Protein AF-A0A9E3E143-F1 (afdb_monomer)

Radius of gyration: 23.88 Å; Cα contacts (8 Å, |Δi|>4): 118; chains: 1; bounding box: 44×54×65 Å

Secondary structure (DSSP, 8-state):
--HHHHHHHHHHHHHHHHHHHHHHHHTSPPTT----HHHHHHHHHHHHHH--S-HHHHIIIIISHHHHHHHHHHHHHHHHHHHHHHHHHHHHHHHHHTT-------PPPPHHHHHHHHHHHHHHHHHHHHHHHTTTTSS--HHHHHHHHHHHHHHHHHTT-HHHHHHHS-HHHHHHHTT-

Structure (mmCIF, N/CA/C/O backbone):
data_AF-A0A9E3E143-F1
#
_entry.id   AF-A0A9E3E143-F1
#
loop_
_atom_site.group_PDB
_atom_site.id
_atom_site.type_symbol
_atom_site.label_atom_id
_atom_site.label_alt_id
_atom_site.label_comp_id
_atom_site.label_asym_id
_atom_site.label_entity_id
_atom_site.label_seq_id
_atom_site.pdbx_PDB_ins_code
_atom_site.Cartn_x
_atom_site.Cartn_y
_atom_site.Cartn_z
_atom_site.occupancy
_atom_site.B_iso_or_equiv
_atom_site.auth_seq_id
_atom_site.auth_comp_id
_atom_site.auth_asym_id
_atom_site.auth_atom_id
_atom_site.pdbx_PDB_model_num
ATOM 1 N N . MET A 1 1 ? -7.962 32.927 9.669 1.00 77.94 1 MET A N 1
ATOM 2 C CA . MET A 1 1 ? -8.231 33.316 8.260 1.00 77.94 1 MET A CA 1
ATOM 3 C C . MET A 1 1 ? -9.710 33.616 8.058 1.00 77.94 1 MET A C 1
ATOM 5 O O . MET A 1 1 ? -10.537 32.824 8.495 1.00 77.94 1 MET A O 1
ATOM 9 N N . SER A 1 2 ? -10.061 34.719 7.386 1.00 95.12 2 SER A N 1
ATOM 10 C CA . SER A 1 2 ? -11.464 35.036 7.075 1.00 95.12 2 SER A CA 1
ATOM 11 C C . SER A 1 2 ? -12.005 34.150 5.943 1.00 95.12 2 SER A C 1
ATOM 13 O O . SER A 1 2 ? -11.250 33.688 5.083 1.00 95.12 2 SER A O 1
ATOM 15 N N . ARG A 1 3 ? -13.327 33.924 5.907 1.00 93.06 3 ARG A N 1
ATOM 16 C CA . ARG A 1 3 ? -13.999 33.152 4.839 1.00 93.06 3 ARG A CA 1
ATOM 17 C C . ARG A 1 3 ? -13.641 33.675 3.444 1.00 93.06 3 ARG A C 1
ATOM 19 O O . ARG A 1 3 ? -13.430 32.879 2.538 1.00 93.06 3 ARG A O 1
ATOM 26 N N . ARG A 1 4 ? -13.529 34.999 3.297 1.00 92.38 4 ARG A N 1
ATOM 27 C CA . ARG A 1 4 ? -13.152 35.658 2.041 1.00 92.38 4 ARG A CA 1
ATOM 28 C C . ARG A 1 4 ? -11.739 35.274 1.612 1.00 92.38 4 ARG A C 1
ATOM 30 O O . ARG A 1 4 ? -11.566 34.868 0.473 1.00 92.38 4 ARG A O 1
ATOM 37 N N . VAL A 1 5 ? -10.764 35.299 2.524 1.00 94.50 5 VAL A N 1
ATOM 38 C CA . VAL A 1 5 ? -9.374 34.902 2.224 1.00 94.50 5 VAL A CA 1
ATOM 39 C C . VAL A 1 5 ? -9.294 33.436 1.795 1.00 94.50 5 VAL A C 1
ATOM 41 O O . VAL A 1 5 ? -8.675 33.142 0.780 1.00 94.50 5 VAL A O 1
ATOM 44 N N . ARG A 1 6 ? -9.983 32.520 2.491 1.00 92.25 6 ARG A N 1
ATOM 45 C CA . ARG A 1 6 ? -10.004 31.097 2.097 1.00 92.25 6 ARG A CA 1
ATOM 46 C C . ARG A 1 6 ? -10.617 30.879 0.714 1.00 92.25 6 ARG A C 1
ATOM 48 O O . ARG A 1 6 ? -10.070 30.127 -0.081 1.00 92.25 6 ARG A O 1
ATOM 55 N N . LEU A 1 7 ? -11.742 31.539 0.432 1.00 93.31 7 LEU A N 1
ATOM 56 C CA . LEU A 1 7 ? -12.403 31.448 -0.873 1.00 93.31 7 LEU A CA 1
ATOM 57 C C . LEU A 1 7 ? -11.542 32.050 -1.986 1.00 93.31 7 LEU A C 1
ATOM 59 O O . LEU A 1 7 ? -11.491 31.487 -3.069 1.00 93.31 7 LEU A O 1
ATOM 63 N N . SER A 1 8 ? -10.831 33.142 -1.703 1.00 92.12 8 SER A N 1
ATOM 64 C CA . SER A 1 8 ? -9.911 33.780 -2.654 1.00 92.12 8 SER A CA 1
ATOM 65 C C . SER A 1 8 ? -8.732 32.863 -2.980 1.00 92.12 8 SER A C 1
ATOM 67 O O . SER A 1 8 ? -8.398 32.676 -4.144 1.00 92.12 8 SER A O 1
ATOM 69 N N . LEU A 1 9 ? -8.138 32.245 -1.952 1.00 93.19 9 LEU A N 1
ATOM 70 C CA . LEU A 1 9 ? -7.056 31.275 -2.120 1.00 93.19 9 LEU A CA 1
ATOM 71 C C . LEU A 1 9 ? -7.513 30.066 -2.932 1.00 93.19 9 LEU A C 1
ATOM 73 O O . LEU A 1 9 ? -6.821 29.674 -3.861 1.00 93.19 9 LEU A O 1
ATOM 77 N N . PHE A 1 10 ? -8.688 29.509 -2.636 1.00 94.25 10 PHE A N 1
ATOM 78 C CA . PHE A 1 10 ? -9.236 28.391 -3.402 1.00 94.25 10 PHE A CA 1
ATOM 79 C C . PHE A 1 10 ? -9.542 28.776 -4.856 1.00 94.25 10 PHE A C 1
ATOM 81 O O . PHE A 1 10 ? -9.188 28.043 -5.775 1.00 94.25 10 PHE A O 1
ATOM 88 N N . ALA A 1 11 ? -10.148 29.946 -5.072 1.00 93.38 11 ALA A N 1
ATOM 89 C CA . ALA A 1 11 ? -10.483 30.450 -6.401 1.00 93.38 11 ALA A CA 1
ATOM 90 C C . ALA A 1 11 ? -9.248 30.743 -7.265 1.00 93.38 11 ALA A C 1
ATOM 92 O O . ALA A 1 11 ? -9.373 30.789 -8.482 1.00 93.38 11 ALA A O 1
ATOM 93 N N . LEU A 1 12 ? -8.072 30.924 -6.659 1.00 94.50 12 LEU A N 1
ATOM 94 C CA . LEU A 1 12 ? -6.814 31.133 -7.372 1.00 94.50 12 LEU A CA 1
ATOM 95 C C . LEU A 1 12 ? -6.020 29.825 -7.525 1.00 94.50 12 LEU A C 1
ATOM 97 O O . LEU A 1 12 ? -5.555 29.504 -8.617 1.00 94.50 12 LEU A O 1
ATOM 101 N N . ALA A 1 13 ? -5.924 29.029 -6.458 1.00 95.56 13 ALA A N 1
ATOM 102 C CA . ALA A 1 13 ? -5.207 27.757 -6.455 1.00 95.56 13 ALA A CA 1
ATOM 103 C C . ALA A 1 13 ? -5.891 26.689 -7.319 1.00 95.56 13 ALA A C 1
ATOM 105 O O . ALA A 1 13 ? -5.206 25.943 -8.010 1.00 95.56 13 ALA A O 1
ATOM 106 N N . GLY A 1 14 ? -7.227 26.626 -7.318 1.00 95.62 14 GLY A N 1
ATOM 107 C CA . GLY A 1 14 ? -7.993 25.649 -8.095 1.00 95.62 14 GLY A CA 1
ATOM 108 C C . GLY A 1 14 ? -7.751 25.770 -9.605 1.00 95.62 14 GLY A C 1
ATOM 109 O O . GLY A 1 14 ? -7.307 24.799 -10.217 1.00 95.62 14 GLY A O 1
ATOM 110 N N . PRO A 1 15 ? -7.970 26.950 -10.219 1.00 96.25 15 PRO A N 1
ATOM 111 C CA . PRO A 1 15 ? -7.660 27.172 -11.630 1.00 96.25 15 PRO A CA 1
ATOM 112 C C . PRO A 1 15 ? -6.170 27.050 -11.946 1.00 96.25 15 PRO A C 1
ATOM 114 O O . PRO A 1 15 ? -5.829 26.537 -13.006 1.00 96.25 15 PRO A O 1
ATOM 117 N N . GLY A 1 16 ? -5.286 27.473 -11.034 1.00 95.94 16 GLY A N 1
ATOM 118 C CA . GLY A 1 16 ? -3.841 27.299 -11.194 1.00 95.94 16 GLY A CA 1
ATOM 119 C C . GLY A 1 16 ? -3.446 25.824 -11.292 1.00 95.94 16 GLY A C 1
ATOM 120 O O . GLY A 1 16 ? -2.773 25.426 -12.240 1.00 95.94 16 GLY A O 1
ATOM 121 N N . LEU A 1 17 ? -3.932 24.993 -10.366 1.00 96.19 17 LEU A N 1
ATOM 122 C CA . LEU A 1 17 ? -3.726 23.546 -10.393 1.00 96.19 17 LEU A CA 1
ATOM 123 C C . LEU A 1 17 ? -4.332 22.922 -11.653 1.00 96.19 17 LEU A C 1
ATOM 125 O O . LEU A 1 17 ? -3.674 22.129 -12.319 1.00 96.19 17 LEU A O 1
ATOM 129 N N . LEU A 1 18 ? -5.558 23.309 -12.016 1.00 96.19 18 LEU A N 1
ATOM 130 C CA . LEU A 1 18 ? -6.212 22.825 -13.231 1.00 96.19 18 LEU A CA 1
ATOM 131 C C . LEU A 1 18 ? -5.400 23.171 -14.485 1.00 96.19 18 LEU A C 1
ATOM 133 O O . LEU A 1 18 ? -5.231 22.317 -15.348 1.00 96.19 18 LEU A O 1
ATOM 137 N N . ALA A 1 19 ? -4.875 24.393 -14.583 1.00 95.81 19 ALA A N 1
ATOM 138 C CA . ALA A 1 19 ? -4.051 24.817 -15.708 1.00 95.81 19 ALA A CA 1
ATOM 139 C C . ALA A 1 19 ? -2.766 23.985 -15.805 1.00 95.81 19 ALA A C 1
ATOM 141 O O . ALA A 1 19 ? -2.445 23.498 -16.888 1.00 95.81 19 ALA A O 1
ATOM 142 N N . VAL A 1 20 ? -2.074 23.762 -14.682 1.00 95.44 20 VAL A N 1
ATOM 143 C CA . VAL A 1 20 ? -0.880 22.901 -14.628 1.00 95.44 20 VAL A CA 1
ATOM 144 C C . VAL A 1 20 ? -1.214 21.477 -15.069 1.00 95.44 20 VAL A C 1
ATOM 146 O O . VAL A 1 20 ? -0.509 20.921 -15.908 1.00 95.44 20 VAL A O 1
ATOM 149 N N . LEU A 1 21 ? -2.313 20.907 -14.568 1.00 95.25 21 LEU A N 1
ATOM 150 C CA . LEU A 1 21 ? -2.751 19.565 -14.948 1.00 95.25 21 LEU A CA 1
ATOM 151 C C . LEU A 1 21 ? -3.077 19.488 -16.442 1.00 95.25 21 LEU A C 1
ATOM 153 O O . LEU A 1 21 ? -2.565 18.610 -17.125 1.00 95.25 21 LEU A O 1
ATOM 157 N N . VAL A 1 22 ? -3.869 20.421 -16.979 1.00 95.69 22 VAL A N 1
ATOM 158 C CA . VAL A 1 22 ? -4.240 20.443 -18.406 1.00 95.69 22 VAL A CA 1
ATOM 159 C C . VAL A 1 22 ? -3.011 20.585 -19.302 1.00 95.69 22 VAL A C 1
ATOM 161 O O . VAL A 1 22 ? -2.912 19.887 -20.310 1.00 95.69 22 VAL A O 1
ATOM 164 N N . LEU A 1 23 ? -2.069 21.463 -18.949 1.00 95.25 23 LEU A N 1
ATOM 165 C CA . LEU A 1 23 ? -0.814 21.609 -19.688 1.00 95.25 23 LEU A CA 1
ATOM 166 C C . LEU A 1 23 ? 0.020 20.324 -19.634 1.00 95.25 23 LEU A C 1
ATOM 168 O O . LEU A 1 23 ? 0.520 19.893 -20.670 1.00 95.25 23 LEU A O 1
ATOM 172 N N . GLY A 1 24 ? 0.108 19.682 -18.465 1.00 91.94 24 GLY A N 1
ATOM 173 C CA . GLY A 1 24 ? 0.788 18.397 -18.302 1.00 91.94 24 GLY A CA 1
ATOM 174 C C . GLY A 1 24 ? 0.157 17.286 -19.145 1.00 91.94 24 GLY A C 1
ATOM 175 O O . GLY A 1 24 ? 0.859 16.600 -19.881 1.00 91.94 24 GLY A O 1
ATOM 176 N N . PHE A 1 25 ? -1.174 17.159 -19.119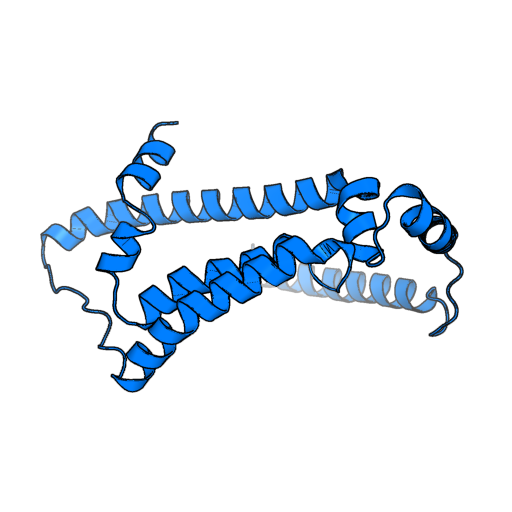 1.00 92.69 25 PHE A N 1
ATOM 177 C CA . PHE A 1 25 ? -1.903 16.150 -19.895 1.00 92.69 25 PHE A CA 1
ATOM 178 C C . PHE A 1 25 ? -1.759 16.340 -21.408 1.00 92.69 25 PHE A C 1
ATOM 180 O O . PHE A 1 25 ? -1.737 15.355 -22.140 1.00 92.69 25 PHE A O 1
ATOM 187 N N . ARG A 1 26 ? -1.618 17.580 -21.894 1.00 92.56 26 ARG A N 1
ATOM 188 C CA . ARG A 1 26 ? -1.372 17.849 -23.323 1.00 92.56 26 ARG A CA 1
ATOM 189 C C . ARG A 1 26 ? -0.005 17.372 -23.815 1.00 92.56 26 ARG A C 1
ATOM 191 O O . ARG A 1 26 ? 0.155 17.210 -25.018 1.00 92.56 26 ARG A O 1
ATOM 198 N N . GLY A 1 27 ? 0.962 17.182 -22.918 1.00 86.44 27 GLY A N 1
ATOM 199 C CA . GLY A 1 27 ? 2.298 16.684 -23.250 1.00 86.44 27 GLY A CA 1
ATOM 200 C C . GLY A 1 27 ? 2.441 15.163 -23.172 1.00 86.44 27 GLY A C 1
ATOM 201 O O . GLY A 1 27 ? 3.535 14.657 -23.415 1.00 86.44 27 GLY A O 1
ATOM 202 N N . LEU A 1 28 ? 1.385 14.431 -22.803 1.00 88.81 28 LEU A N 1
ATOM 203 C CA . LEU A 1 28 ? 1.461 12.979 -22.677 1.00 88.81 28 LEU A CA 1
ATOM 204 C C . LEU A 1 28 ? 1.442 12.295 -24.050 1.00 88.81 28 LEU A C 1
ATOM 206 O O . LEU A 1 28 ? 0.720 12.739 -24.947 1.00 88.81 28 LEU A O 1
ATOM 210 N N . PRO A 1 29 ? 2.193 11.192 -24.209 1.00 89.38 29 PRO A N 1
ATOM 211 C CA . PRO A 1 29 ? 2.101 10.374 -25.406 1.00 89.38 29 PRO A CA 1
ATOM 212 C C . PRO A 1 29 ? 0.707 9.753 -25.549 1.00 89.38 29 PRO A C 1
ATOM 214 O O . PRO A 1 29 ? -0.045 9.613 -24.578 1.00 89.38 29 PRO A O 1
ATOM 217 N N . ALA A 1 30 ? 0.375 9.347 -26.774 1.00 89.94 30 ALA A N 1
ATOM 218 C CA . ALA A 1 30 ? -0.837 8.585 -27.029 1.00 89.94 30 ALA A CA 1
ATOM 219 C C . ALA A 1 30 ? -0.817 7.253 -26.260 1.00 89.94 30 ALA A C 1
ATOM 221 O O . ALA A 1 30 ? 0.236 6.711 -25.912 1.00 89.94 30 ALA A O 1
ATOM 222 N N . PHE A 1 31 ? -2.000 6.704 -25.991 1.00 90.62 31 PHE A N 1
ATOM 223 C CA . PHE A 1 31 ? -2.105 5.413 -25.321 1.00 90.62 31 PHE A CA 1
ATOM 224 C C . PHE A 1 31 ? -1.368 4.325 -26.121 1.00 90.62 31 PHE A C 1
ATOM 226 O O . PHE A 1 31 ? -1.611 4.158 -27.313 1.00 90.62 31 PHE A O 1
ATOM 233 N N . GLY A 1 32 ? -0.480 3.587 -25.451 1.00 88.81 32 GLY A N 1
ATOM 234 C CA . GLY A 1 32 ? 0.360 2.551 -26.062 1.00 88.81 32 GLY A CA 1
ATOM 235 C C . GLY A 1 32 ? 1.690 3.049 -26.640 1.00 88.81 32 GLY A C 1
ATOM 236 O O . GLY A 1 32 ? 2.524 2.224 -26.998 1.00 88.81 32 GLY A O 1
ATOM 237 N N . ASP A 1 33 ? 1.925 4.362 -26.679 1.00 89.94 33 ASP A N 1
ATOM 238 C CA . ASP A 1 33 ? 3.092 4.967 -27.327 1.00 89.94 33 ASP A CA 1
ATOM 239 C C . ASP A 1 33 ? 4.189 5.369 -26.319 1.00 89.94 33 ASP A C 1
ATOM 241 O O . ASP A 1 33 ? 4.459 6.544 -26.051 1.00 89.94 33 ASP A O 1
ATOM 245 N N . TYR A 1 34 ? 4.790 4.371 -25.664 1.00 86.81 34 TYR A N 1
ATOM 246 C CA . TYR A 1 34 ? 5.771 4.602 -24.601 1.00 86.81 34 TYR A CA 1
ATOM 247 C C . TYR A 1 34 ? 7.189 4.850 -25.142 1.00 86.81 34 TYR A C 1
ATOM 249 O O . TYR A 1 34 ? 7.832 3.952 -25.679 1.00 86.81 34 TYR A O 1
ATOM 257 N N . HIS A 1 35 ? 7.716 6.051 -24.891 1.00 87.56 35 HIS A N 1
ATOM 258 C CA . HIS A 1 35 ? 9.052 6.485 -25.329 1.00 87.56 35 HIS A CA 1
ATOM 259 C C . HIS A 1 35 ? 10.057 6.707 -24.182 1.00 87.56 35 HIS A C 1
ATOM 261 O O . HIS A 1 35 ? 11.128 7.280 -24.380 1.00 87.56 35 HIS A O 1
ATOM 267 N N . GLY A 1 36 ? 9.727 6.290 -22.957 1.00 89.31 36 GLY A N 1
ATOM 268 C CA . GLY A 1 36 ? 10.592 6.507 -21.798 1.00 89.31 36 GLY A CA 1
ATOM 269 C C . GLY A 1 36 ? 11.817 5.589 -21.812 1.00 89.31 36 GLY A C 1
ATOM 270 O O . GLY A 1 36 ? 11.693 4.375 -21.676 1.00 89.31 36 GLY A O 1
ATOM 271 N N . ILE A 1 37 ? 13.018 6.165 -21.911 1.00 90.94 37 ILE A N 1
ATOM 272 C CA . ILE A 1 37 ? 14.275 5.392 -21.936 1.00 90.94 37 ILE A CA 1
ATOM 273 C C . ILE A 1 37 ? 14.427 4.540 -20.665 1.00 90.94 37 ILE A C 1
ATOM 275 O O . ILE A 1 37 ? 14.820 3.380 -20.753 1.00 90.94 37 ILE A O 1
ATOM 279 N N . TYR A 1 38 ? 14.055 5.080 -19.499 1.00 89.25 38 TYR A N 1
ATOM 280 C CA . TYR A 1 38 ? 14.153 4.370 -18.221 1.00 89.25 38 TYR A CA 1
ATOM 281 C C . TYR A 1 38 ? 13.309 3.091 -18.185 1.00 89.25 38 TYR A C 1
ATOM 283 O O . TYR A 1 38 ? 13.848 2.037 -17.873 1.00 89.25 38 TYR A O 1
ATOM 291 N N . GLY A 1 39 ? 12.026 3.135 -18.561 1.00 89.69 39 GLY A N 1
ATOM 292 C CA . GLY A 1 39 ? 11.188 1.929 -18.556 1.00 89.69 39 GLY A CA 1
ATOM 293 C C . GLY A 1 39 ? 11.648 0.887 -19.574 1.00 89.69 39 GLY A C 1
ATOM 294 O O . GLY A 1 39 ? 11.623 -0.305 -19.289 1.00 89.69 39 GLY A O 1
ATOM 295 N N . LEU A 1 40 ? 12.150 1.324 -20.735 1.00 91.44 40 LEU A N 1
ATOM 296 C CA . LEU A 1 40 ? 12.721 0.414 -21.732 1.00 91.44 40 LEU A CA 1
ATOM 297 C C . LEU A 1 40 ? 14.008 -0.262 -21.244 1.00 91.44 40 LEU A C 1
ATOM 299 O O . LEU A 1 40 ? 14.259 -1.410 -21.607 1.00 91.44 40 LEU A O 1
ATOM 303 N N . LEU A 1 41 ? 14.829 0.441 -20.459 1.00 91.62 41 LEU A N 1
ATOM 304 C CA . LEU A 1 41 ? 16.047 -0.112 -19.872 1.00 91.62 41 LEU A CA 1
ATOM 305 C C . LEU A 1 41 ? 15.714 -1.098 -18.749 1.00 91.62 41 LEU A C 1
ATOM 307 O O . LEU A 1 41 ? 16.209 -2.220 -18.779 1.00 91.62 41 LEU A O 1
ATOM 311 N N . LEU A 1 42 ? 14.829 -0.709 -17.825 1.00 91.38 42 LEU A N 1
ATOM 312 C CA . LEU A 1 42 ? 14.375 -1.550 -16.713 1.00 91.38 42 LEU A CA 1
ATOM 313 C C . LEU A 1 42 ? 13.815 -2.882 -17.221 1.00 91.38 42 LEU A C 1
ATOM 315 O O . LEU A 1 42 ? 14.259 -3.942 -16.796 1.00 91.38 42 LEU A O 1
ATOM 319 N N . ASN A 1 43 ? 12.960 -2.845 -18.247 1.00 89.94 43 ASN A N 1
ATOM 320 C CA . ASN A 1 43 ? 12.407 -4.060 -18.853 1.00 89.94 43 ASN A CA 1
ATOM 321 C C . ASN A 1 43 ? 13.467 -5.020 -19.424 1.00 89.94 43 ASN A C 1
ATOM 323 O O . ASN A 1 43 ? 13.178 -6.200 -19.613 1.00 89.94 43 ASN A O 1
ATOM 327 N N . LYS A 1 44 ? 14.675 -4.534 -19.733 1.00 90.19 44 LYS A N 1
ATOM 328 C CA . LYS A 1 44 ? 15.772 -5.352 -20.266 1.00 90.19 44 LYS A CA 1
ATOM 329 C C . LYS A 1 44 ? 16.700 -5.893 -19.184 1.00 90.19 44 LYS A C 1
ATOM 331 O O . LYS A 1 44 ? 17.254 -6.966 -19.395 1.00 90.19 44 LYS A O 1
ATOM 336 N N . ILE A 1 45 ? 16.898 -5.161 -18.087 1.00 89.94 45 ILE A N 1
ATOM 337 C CA . ILE A 1 45 ? 17.889 -5.503 -17.050 1.00 89.94 45 ILE A CA 1
ATOM 338 C C . ILE A 1 45 ? 17.276 -6.256 -15.865 1.00 89.94 45 ILE A C 1
ATOM 340 O O . ILE A 1 45 ? 17.911 -7.156 -15.328 1.00 89.94 45 ILE A O 1
ATOM 344 N N . GLU A 1 46 ? 16.027 -5.961 -15.496 1.00 89.12 46 GLU A N 1
ATOM 345 C CA . GLU A 1 46 ? 15.426 -6.470 -14.254 1.00 89.12 46 GLU A CA 1
ATOM 346 C C . GLU A 1 46 ? 15.269 -7.998 -14.268 1.00 89.12 46 GLU A C 1
ATOM 348 O O . GLU A 1 46 ? 15.691 -8.689 -13.343 1.00 89.12 46 GLU A O 1
ATOM 353 N N . LEU A 1 47 ? 14.740 -8.566 -15.357 1.00 90.00 47 LEU A N 1
ATOM 354 C CA . LEU A 1 47 ? 14.561 -10.016 -15.457 1.00 90.00 47 LEU A CA 1
ATOM 355 C C . LEU A 1 47 ? 15.890 -10.806 -15.423 1.00 90.00 47 LEU A C 1
ATOM 357 O O . LEU A 1 47 ? 15.974 -11.766 -14.652 1.00 90.00 47 LEU A O 1
ATOM 361 N N . PRO A 1 48 ? 16.924 -10.471 -16.225 1.00 92.50 48 PRO A N 1
ATOM 362 C CA . PRO A 1 48 ? 18.184 -11.213 -16.192 1.00 92.50 48 PRO A CA 1
ATOM 363 C C . PRO A 1 48 ? 19.020 -10.973 -14.928 1.00 92.50 48 PRO A C 1
ATOM 365 O O . PRO A 1 48 ? 19.710 -11.899 -14.512 1.00 92.50 48 PRO A O 1
ATOM 368 N N . GLU A 1 49 ? 18.983 -9.780 -14.325 1.00 90.00 49 GLU A N 1
ATOM 369 C CA . GLU A 1 49 ? 19.833 -9.451 -13.168 1.00 90.00 49 GLU A CA 1
ATOM 370 C C . GLU A 1 49 ? 19.174 -9.766 -11.820 1.00 90.00 49 GLU A C 1
ATOM 372 O O . GLU A 1 49 ? 19.862 -10.165 -10.879 1.00 90.00 49 GLU A O 1
ATOM 377 N N . ARG A 1 50 ? 17.853 -9.587 -11.706 1.00 88.00 50 ARG A N 1
ATOM 378 C CA . ARG A 1 50 ? 17.106 -9.732 -10.443 1.00 88.00 50 ARG A CA 1
ATOM 379 C C . ARG A 1 50 ? 16.217 -10.961 -10.392 1.00 88.00 50 ARG A C 1
ATOM 381 O O . ARG A 1 50 ? 15.714 -11.299 -9.325 1.00 88.00 50 ARG A O 1
ATOM 388 N N . HIS A 1 51 ? 16.023 -11.639 -11.525 1.00 91.44 51 HIS A N 1
ATOM 389 C CA . HIS A 1 51 ? 15.130 -12.795 -11.642 1.00 91.44 51 HIS A CA 1
ATOM 390 C C . HIS A 1 51 ? 13.692 -12.505 -11.170 1.00 91.44 51 HIS A C 1
ATOM 392 O O . HIS A 1 51 ? 12.970 -13.415 -10.763 1.00 91.44 51 HIS A O 1
ATOM 398 N N . ALA A 1 52 ? 13.272 -11.241 -11.253 1.00 91.44 52 ALA A N 1
ATOM 399 C CA . ALA A 1 52 ? 11.926 -10.788 -10.940 1.00 91.44 52 ALA A CA 1
ATOM 400 C C . ALA A 1 52 ? 11.150 -10.547 -12.241 1.00 91.44 52 ALA A C 1
ATOM 402 O O . ALA A 1 52 ? 11.623 -9.856 -13.144 1.00 91.44 52 ALA A O 1
ATOM 403 N N . THR A 1 53 ? 9.955 -11.128 -12.349 1.00 93.69 53 THR A N 1
ATOM 404 C CA . THR A 1 53 ? 9.049 -10.889 -13.484 1.00 93.69 53 THR A CA 1
ATOM 405 C C . THR A 1 53 ? 8.092 -9.732 -13.219 1.00 93.69 53 THR A C 1
ATOM 407 O O . THR A 1 53 ? 7.572 -9.154 -14.172 1.00 93.69 53 THR A O 1
ATOM 410 N N . ASP A 1 54 ? 7.876 -9.366 -11.952 1.00 93.50 54 ASP A N 1
ATOM 411 C CA . ASP A 1 54 ? 7.161 -8.143 -11.595 1.00 93.50 54 ASP A CA 1
ATOM 412 C C . ASP A 1 54 ? 8.114 -6.943 -11.519 1.00 93.50 54 ASP A C 1
ATOM 414 O O . ASP A 1 54 ? 8.753 -6.663 -10.502 1.00 93.50 54 ASP A O 1
ATOM 418 N N . ILE A 1 55 ? 8.177 -6.212 -12.629 1.00 92.50 55 ILE A N 1
ATOM 419 C CA . ILE A 1 55 ? 9.053 -5.050 -12.806 1.00 92.50 55 ILE A CA 1
ATOM 420 C C . ILE A 1 55 ? 8.656 -3.907 -11.866 1.00 92.50 55 ILE A C 1
ATOM 422 O O . ILE A 1 55 ? 9.510 -3.117 -11.483 1.00 92.50 55 ILE A O 1
ATOM 426 N N . VAL A 1 56 ? 7.383 -3.810 -11.460 1.00 92.44 56 VAL A N 1
ATOM 427 C CA . VAL A 1 56 ? 6.936 -2.752 -10.541 1.00 92.44 56 VAL A CA 1
ATOM 428 C C . VAL A 1 56 ? 7.510 -2.984 -9.148 1.00 92.44 56 VAL A C 1
ATOM 430 O O . VAL A 1 56 ? 8.066 -2.062 -8.552 1.00 92.44 56 VAL A O 1
ATOM 433 N N . THR A 1 57 ? 7.424 -4.218 -8.647 1.00 92.06 57 THR A N 1
ATOM 434 C CA . THR A 1 57 ? 8.018 -4.576 -7.356 1.00 92.06 57 THR A CA 1
ATOM 435 C C . THR A 1 57 ? 9.540 -4.445 -7.397 1.00 92.06 57 THR A C 1
ATOM 437 O O . THR A 1 57 ? 10.108 -3.844 -6.486 1.00 92.06 57 THR A O 1
ATOM 440 N N . ALA A 1 58 ? 10.200 -4.917 -8.460 1.00 91.50 58 ALA A N 1
ATOM 441 C CA . ALA A 1 58 ? 11.651 -4.783 -8.610 1.00 91.50 58 ALA A CA 1
ATOM 442 C C . ALA A 1 58 ? 12.097 -3.309 -8.647 1.00 91.50 58 ALA A C 1
ATOM 444 O O . ALA A 1 58 ? 12.970 -2.900 -7.885 1.00 91.50 58 ALA A O 1
ATOM 445 N N . LEU A 1 59 ? 11.411 -2.471 -9.432 1.00 92.31 59 LEU A N 1
ATOM 446 C CA . LEU A 1 59 ? 11.667 -1.031 -9.503 1.00 92.31 59 LEU A CA 1
ATOM 447 C C . LEU A 1 59 ? 11.570 -0.368 -8.127 1.00 92.31 59 LEU A C 1
ATOM 449 O O . LEU A 1 59 ? 12.440 0.429 -7.780 1.00 92.31 59 LEU A O 1
ATOM 453 N N . ASN A 1 60 ? 10.525 -0.680 -7.360 1.00 92.44 60 ASN A N 1
ATOM 454 C CA . ASN A 1 60 ? 10.300 -0.083 -6.046 1.00 92.44 60 ASN A CA 1
ATOM 455 C C . ASN A 1 60 ? 11.368 -0.500 -5.028 1.00 92.44 60 ASN A C 1
ATOM 457 O O . ASN A 1 60 ? 11.818 0.345 -4.262 1.00 92.44 60 ASN A O 1
ATOM 461 N N . PHE A 1 61 ? 11.803 -1.763 -5.030 1.00 89.88 61 PHE A N 1
ATOM 462 C CA . PHE A 1 61 ? 12.758 -2.271 -4.039 1.00 89.88 61 PHE A CA 1
ATOM 463 C C . PHE A 1 61 ? 14.232 -2.072 -4.410 1.00 89.88 61 PHE A C 1
ATOM 465 O O . PHE A 1 61 ? 15.043 -1.897 -3.503 1.00 89.88 61 PHE A O 1
ATOM 472 N N . ASP A 1 62 ? 14.587 -2.053 -5.698 1.00 89.44 62 ASP A N 1
ATOM 473 C CA . ASP A 1 62 ? 15.991 -1.995 -6.125 1.00 89.44 62 ASP A CA 1
ATOM 474 C C . ASP A 1 62 ? 16.406 -0.604 -6.607 1.00 89.44 62 ASP A C 1
ATOM 476 O O . ASP A 1 62 ? 17.419 -0.059 -6.168 1.00 89.44 62 ASP A O 1
ATOM 480 N N . ILE A 1 63 ? 15.633 -0.005 -7.515 1.00 90.12 63 ILE A N 1
ATOM 481 C CA . ILE A 1 63 ? 16.033 1.231 -8.205 1.00 90.12 63 ILE A CA 1
ATOM 482 C C . ILE A 1 63 ? 15.479 2.473 -7.502 1.00 90.12 63 ILE A C 1
ATOM 484 O O . ILE A 1 63 ? 16.160 3.494 -7.400 1.00 90.12 63 ILE A O 1
ATOM 488 N N . ARG A 1 64 ? 14.246 2.390 -6.996 1.00 93.31 64 ARG A N 1
ATOM 489 C CA . ARG A 1 64 ? 13.533 3.459 -6.280 1.00 93.31 64 ARG A CA 1
ATOM 490 C C . ARG A 1 64 ? 13.324 3.128 -4.802 1.00 93.31 64 ARG A C 1
ATOM 492 O O . ARG A 1 64 ? 12.414 3.661 -4.175 1.00 93.31 64 ARG A O 1
ATOM 499 N N . ALA A 1 65 ? 14.231 2.334 -4.232 1.00 93.62 65 ALA A N 1
ATOM 500 C CA . ALA A 1 65 ? 14.195 1.892 -2.838 1.00 93.62 65 ALA A CA 1
ATOM 501 C C . ALA A 1 65 ? 14.002 3.043 -1.839 1.00 93.62 65 ALA A C 1
ATOM 503 O O . ALA A 1 65 ? 13.265 2.913 -0.867 1.00 93.62 65 ALA A O 1
ATOM 504 N N . PHE A 1 66 ? 14.639 4.193 -2.087 1.00 96.31 66 PHE A N 1
ATOM 505 C CA . PHE A 1 66 ? 14.516 5.368 -1.222 1.00 96.31 66 PHE A CA 1
ATOM 506 C C . PHE A 1 66 ? 13.126 6.008 -1.253 1.00 96.31 66 PHE A C 1
ATOM 508 O O . PHE A 1 66 ? 12.694 6.540 -0.232 1.00 96.31 66 PHE A O 1
ATOM 515 N N . ASP A 1 67 ? 12.420 5.939 -2.383 1.00 96.19 67 ASP A N 1
ATOM 516 C CA . ASP A 1 67 ? 11.051 6.443 -2.471 1.00 96.19 67 ASP A CA 1
ATOM 517 C C . ASP A 1 67 ? 10.124 5.551 -1.633 1.00 96.19 67 ASP A C 1
ATOM 519 O O . ASP A 1 67 ? 9.367 6.062 -0.810 1.00 96.19 67 ASP A O 1
ATOM 523 N N . THR A 1 68 ? 10.263 4.224 -1.742 1.00 94.69 68 THR A N 1
ATOM 524 C CA . THR A 1 68 ? 9.516 3.261 -0.914 1.00 94.69 68 THR A CA 1
ATOM 525 C C . THR A 1 68 ? 9.878 3.362 0.571 1.00 94.69 68 THR A C 1
ATOM 527 O O . THR A 1 68 ? 8.987 3.359 1.416 1.00 94.69 68 THR A O 1
ATOM 530 N N . LEU A 1 69 ? 11.155 3.553 0.916 1.00 95.44 69 LEU A N 1
ATOM 531 C CA . LEU A 1 69 ? 11.577 3.817 2.297 1.00 95.44 69 LEU A CA 1
ATOM 532 C C . LEU A 1 69 ? 10.920 5.094 2.847 1.00 95.44 69 LEU A C 1
ATOM 534 O O . LEU A 1 69 ? 10.496 5.137 4.002 1.00 95.44 69 LEU A O 1
ATOM 538 N N . GLY A 1 70 ? 10.822 6.138 2.020 1.00 96.31 70 GLY A N 1
ATOM 539 C CA . GLY A 1 70 ? 10.123 7.374 2.362 1.00 96.31 70 GLY A CA 1
ATOM 540 C C . GLY A 1 70 ? 8.627 7.156 2.597 1.00 96.31 70 GLY A C 1
ATOM 541 O O . GLY A 1 70 ? 8.080 7.664 3.576 1.00 96.31 70 GLY A O 1
ATOM 542 N N . GLU A 1 71 ? 7.966 6.371 1.745 1.00 95.06 71 GLU A N 1
ATOM 543 C CA . GLU A 1 71 ? 6.559 5.984 1.909 1.00 95.06 71 GLU A CA 1
ATOM 544 C C . GLU A 1 71 ? 6.329 5.208 3.216 1.00 95.06 71 GLU A C 1
ATOM 546 O O . GLU A 1 71 ? 5.419 5.539 3.982 1.00 95.06 71 GLU A O 1
ATOM 551 N N . GLU A 1 72 ? 7.181 4.225 3.519 1.00 93.44 72 GLU A N 1
ATOM 552 C CA . GLU A 1 72 ? 7.131 3.461 4.771 1.00 93.44 72 GLU A CA 1
ATOM 553 C C . GLU A 1 72 ? 7.378 4.350 5.992 1.00 93.44 72 GLU A C 1
ATOM 555 O O . GLU A 1 72 ? 6.671 4.234 6.995 1.00 93.44 72 GLU A O 1
ATOM 560 N N . PHE A 1 73 ? 8.319 5.293 5.900 1.00 96.06 73 PHE A N 1
ATOM 561 C CA . PHE A 1 73 ? 8.565 6.272 6.954 1.00 96.06 73 PHE A CA 1
ATOM 562 C C . PHE A 1 73 ? 7.341 7.160 7.205 1.00 96.06 73 PHE A C 1
ATOM 564 O O . PHE A 1 73 ? 6.971 7.375 8.359 1.00 96.06 73 PHE A O 1
ATOM 571 N N . ILE A 1 74 ? 6.671 7.644 6.151 1.00 97.06 74 ILE A N 1
ATOM 572 C CA . ILE A 1 74 ? 5.438 8.437 6.279 1.00 97.06 74 ILE A CA 1
ATOM 573 C C . ILE A 1 74 ? 4.335 7.609 6.943 1.00 97.06 74 ILE A C 1
ATOM 575 O O . ILE A 1 74 ? 3.654 8.112 7.842 1.00 97.06 74 ILE A O 1
ATOM 579 N N . LEU A 1 75 ? 4.157 6.347 6.539 1.00 94.06 75 LEU A N 1
ATOM 580 C CA . LEU A 1 75 ? 3.175 5.449 7.148 1.00 94.06 75 LEU A CA 1
ATOM 581 C C . LEU A 1 75 ? 3.484 5.217 8.632 1.00 94.06 75 LEU A C 1
ATOM 583 O O . LEU A 1 75 ? 2.601 5.383 9.474 1.00 94.06 75 LEU A O 1
ATOM 587 N N . PHE A 1 76 ? 4.733 4.888 8.961 1.00 93.44 76 PHE A N 1
ATOM 588 C CA . PHE A 1 76 ? 5.184 4.680 10.334 1.00 93.44 76 PHE A CA 1
ATOM 589 C C . PHE A 1 76 ? 4.975 5.933 11.192 1.00 93.44 76 PHE A C 1
ATOM 591 O O . PHE A 1 76 ? 4.335 5.864 12.241 1.00 93.44 76 PHE A O 1
ATOM 598 N N . ALA A 1 77 ? 5.425 7.097 10.716 1.00 96.25 77 ALA A N 1
ATOM 599 C CA . ALA A 1 77 ? 5.240 8.375 11.395 1.00 96.25 77 ALA A CA 1
ATOM 600 C C . ALA A 1 77 ? 3.753 8.710 11.595 1.00 96.25 77 ALA A C 1
ATOM 602 O O . ALA A 1 77 ? 3.374 9.232 12.642 1.00 96.25 77 ALA A O 1
ATOM 603 N N . SER A 1 78 ? 2.897 8.371 10.627 1.00 95.75 78 SER A N 1
ATOM 604 C CA . SER A 1 78 ? 1.446 8.559 10.736 1.00 95.75 78 SER A CA 1
ATOM 605 C C . SER A 1 78 ? 0.839 7.665 11.817 1.00 95.75 78 SER A C 1
ATOM 607 O O . SER A 1 78 ? 0.046 8.141 12.627 1.00 95.75 78 SER A O 1
ATOM 609 N N . VAL A 1 79 ? 1.231 6.388 11.875 1.00 91.69 79 VAL A N 1
ATOM 610 C CA . VAL A 1 79 ? 0.766 5.444 12.905 1.00 91.69 79 VAL A CA 1
ATOM 611 C C . VAL A 1 79 ? 1.216 5.893 14.296 1.00 91.69 79 VAL A C 1
ATOM 613 O O . VAL A 1 79 ? 0.387 5.964 15.204 1.00 91.69 79 VAL A O 1
ATOM 616 N N . VAL A 1 80 ? 2.490 6.261 14.458 1.00 92.19 80 VAL A N 1
ATOM 617 C CA . VAL A 1 80 ? 3.026 6.796 15.721 1.00 92.19 80 VAL A CA 1
ATOM 618 C C . VAL A 1 80 ? 2.311 8.091 16.107 1.00 92.19 80 VAL A C 1
ATOM 620 O O . VAL A 1 80 ? 1.861 8.231 17.241 1.00 92.19 80 VAL A O 1
ATOM 623 N N . GLY A 1 81 ? 2.132 9.021 15.167 1.00 93.06 81 GLY A N 1
ATOM 624 C CA . GLY A 1 81 ? 1.436 10.285 15.406 1.00 93.06 81 GLY A CA 1
ATOM 625 C C . GLY A 1 81 ? -0.011 10.088 15.863 1.00 93.06 81 GLY A C 1
ATOM 626 O O . GLY A 1 81 ? -0.448 10.726 16.822 1.00 93.06 81 GLY A O 1
ATOM 627 N N . VAL A 1 82 ? -0.745 9.163 15.235 1.00 91.88 82 VAL A N 1
ATOM 628 C CA . VAL A 1 82 ? -2.105 8.789 15.658 1.00 91.88 82 VAL A CA 1
ATOM 629 C C . VAL A 1 82 ? -2.091 8.138 17.041 1.00 91.88 82 VAL A C 1
ATOM 631 O O . VAL A 1 82 ? -2.927 8.488 17.874 1.00 91.88 82 VAL A O 1
ATOM 634 N N . ALA A 1 83 ? -1.145 7.240 17.324 1.00 86.94 83 ALA A N 1
ATOM 635 C CA . ALA A 1 83 ? -1.022 6.605 18.635 1.00 86.94 83 ALA A CA 1
ATOM 636 C C . ALA A 1 83 ? -0.765 7.635 19.752 1.00 86.94 83 ALA A C 1
ATOM 638 O O . ALA A 1 83 ? -1.450 7.612 20.775 1.00 86.94 83 ALA A O 1
ATOM 639 N N . VAL A 1 84 ? 0.143 8.592 19.530 1.00 87.25 84 VAL A N 1
ATOM 640 C CA . VAL A 1 84 ? 0.438 9.689 20.470 1.00 87.25 84 VAL A CA 1
ATOM 641 C C . VAL A 1 84 ? -0.774 10.606 20.665 1.00 87.25 84 VAL A C 1
ATOM 643 O O . VAL A 1 84 ? -1.102 10.966 21.797 1.00 87.25 84 VAL A O 1
ATOM 646 N N . LEU A 1 85 ? -1.483 10.959 19.589 1.00 87.50 85 LEU A N 1
ATOM 647 C CA . LEU A 1 85 ? -2.681 11.796 19.679 1.00 87.50 85 LEU A CA 1
ATOM 648 C C . LEU A 1 85 ? -3.799 11.098 20.471 1.00 87.50 85 LEU A C 1
ATOM 650 O O . LEU A 1 85 ? -4.416 11.706 21.346 1.00 87.50 85 LEU A O 1
ATOM 654 N N . LEU A 1 86 ? -4.034 9.810 20.205 1.00 83.81 86 LEU A N 1
ATOM 655 C CA . LEU A 1 86 ? -5.026 9.014 20.931 1.00 83.81 86 LEU A CA 1
ATOM 656 C C . LEU A 1 86 ? -4.619 8.776 22.393 1.00 83.81 86 LEU A C 1
ATOM 658 O O . LEU A 1 86 ? -5.495 8.711 23.254 1.00 83.81 86 LEU A O 1
ATOM 662 N N . ARG A 1 87 ? -3.317 8.707 22.705 1.00 76.75 87 ARG A N 1
ATOM 663 C CA . ARG A 1 87 ? -2.811 8.655 24.089 1.00 76.75 87 ARG A CA 1
ATOM 664 C C . ARG A 1 87 ? -3.196 9.903 24.880 1.00 76.75 87 ARG A C 1
ATOM 666 O O . ARG A 1 87 ? -3.637 9.775 26.020 1.00 76.75 87 ARG A O 1
ATOM 673 N N . HIS A 1 88 ? -3.061 11.091 24.287 1.00 73.69 88 HIS A N 1
ATOM 674 C CA . HIS A 1 88 ? -3.449 12.340 24.950 1.00 73.69 88 HIS A CA 1
ATOM 675 C C . HIS A 1 88 ? -4.944 12.352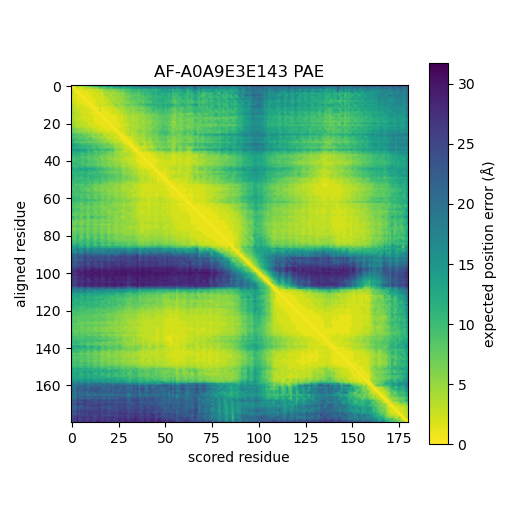 25.297 1.00 73.69 88 HIS A C 1
ATOM 677 O O . HIS A 1 88 ? -5.310 12.660 26.429 1.00 73.69 88 HIS A O 1
ATOM 683 N N . LEU A 1 89 ? -5.787 11.904 24.361 1.00 70.25 89 LEU A N 1
ATOM 684 C CA . LEU A 1 89 ? -7.235 11.803 24.565 1.00 70.25 89 LEU A CA 1
ATOM 685 C C . LEU A 1 89 ? -7.612 10.746 25.618 1.00 70.25 89 LEU A C 1
ATOM 687 O O . LEU A 1 89 ? -8.519 10.969 26.415 1.00 70.25 89 LEU A O 1
ATOM 691 N N . ARG A 1 90 ? -6.899 9.611 25.680 1.00 66.19 90 ARG A N 1
ATOM 692 C CA . ARG A 1 90 ? -7.175 8.548 26.665 1.00 66.19 90 ARG A CA 1
ATOM 693 C C . ARG A 1 90 ? -6.952 9.011 28.108 1.00 66.19 90 ARG A C 1
ATOM 695 O O . ARG A 1 90 ? -7.710 8.612 28.987 1.00 66.19 90 ARG A O 1
ATOM 702 N N . HIS A 1 91 ? -5.962 9.869 28.361 1.00 57.47 91 HIS A N 1
ATOM 703 C CA . HIS A 1 91 ? -5.720 10.409 29.705 1.00 57.47 91 HIS A CA 1
ATOM 704 C C . HIS A 1 91 ? -6.798 11.396 30.181 1.00 57.47 91 HIS A C 1
ATOM 706 O O . HIS A 1 91 ? -7.016 11.512 31.390 1.00 57.47 91 HIS A O 1
ATOM 712 N N . GLU A 1 92 ? -7.482 12.088 29.26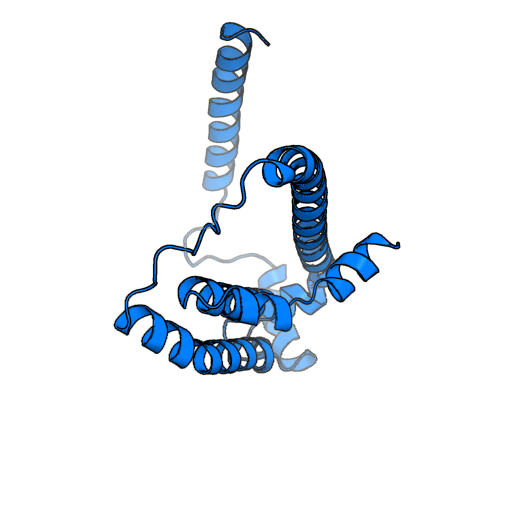8 1.00 55.78 92 GLU A N 1
ATOM 713 C CA . GLU A 1 92 ? -8.657 12.901 29.606 1.00 55.78 92 GLU A CA 1
ATOM 714 C C . GLU A 1 92 ? -9.853 12.000 29.957 1.00 55.78 92 GLU A C 1
ATOM 716 O O . GLU A 1 92 ? -10.500 12.195 30.988 1.00 55.78 92 GLU A O 1
ATOM 721 N N . ASP A 1 93 ? -10.056 10.940 29.171 1.00 54.09 93 ASP A N 1
ATOM 722 C CA . ASP A 1 93 ? -11.163 9.989 29.312 1.00 54.09 93 ASP A CA 1
ATOM 723 C C . ASP A 1 93 ? -11.034 9.081 30.554 1.00 54.09 93 ASP A C 1
ATOM 725 O O . ASP A 1 93 ? -12.031 8.760 31.194 1.00 54.09 93 ASP A O 1
ATOM 729 N N . GLU A 1 94 ? -9.825 8.676 30.962 1.00 53.44 94 GLU A N 1
ATOM 730 C CA . GLU A 1 94 ? -9.599 7.869 32.179 1.00 53.44 94 GLU A CA 1
ATOM 731 C C . GLU A 1 94 ? -9.926 8.639 33.474 1.00 53.44 94 GLU A C 1
ATOM 733 O O . GLU A 1 94 ? -10.435 8.052 34.440 1.00 53.44 94 GLU A O 1
ATOM 738 N N . ARG A 1 95 ? -9.728 9.969 33.482 1.00 51.09 95 ARG A N 1
ATOM 739 C CA . ARG A 1 95 ? -10.168 10.846 34.584 1.00 51.09 95 ARG A CA 1
ATOM 740 C C . ARG A 1 95 ? -11.696 10.936 34.680 1.00 51.09 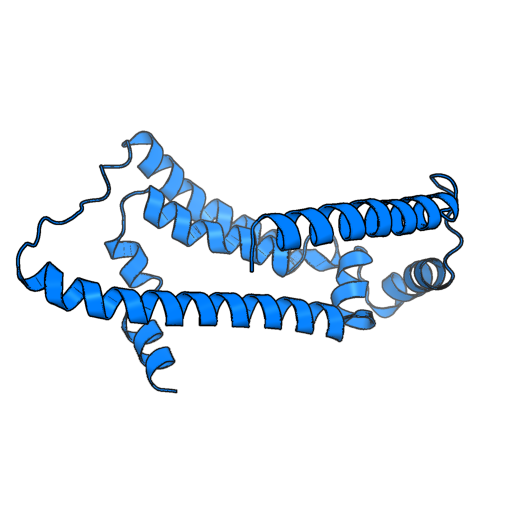95 ARG A C 1
ATOM 742 O O . ARG A 1 95 ? -12.209 11.134 35.778 1.00 51.09 95 ARG A O 1
ATOM 749 N N . GLN A 1 96 ? -12.420 10.752 33.573 1.00 48.69 96 GLN A N 1
ATOM 750 C CA . GLN A 1 96 ? -13.890 10.767 33.519 1.00 48.69 96 GLN A CA 1
ATOM 751 C C . GLN A 1 96 ? -14.532 9.371 33.662 1.00 48.69 96 GLN A C 1
ATOM 753 O O . GLN A 1 96 ? -15.572 9.243 34.307 1.00 48.69 96 GLN A O 1
ATOM 758 N N . ARG A 1 97 ? -13.898 8.299 33.167 1.00 49.56 97 ARG A N 1
ATOM 759 C CA . ARG A 1 97 ? -14.384 6.903 33.250 1.00 49.56 97 ARG A CA 1
ATOM 760 C C . ARG A 1 97 ? -14.345 6.297 34.647 1.00 49.56 97 ARG A C 1
ATOM 762 O O . ARG A 1 97 ? -15.121 5.385 34.925 1.00 49.56 97 ARG A O 1
ATOM 769 N N . SER A 1 98 ? -13.521 6.832 35.548 1.00 48.28 98 SER A N 1
ATOM 770 C CA . SER A 1 98 ? -13.540 6.442 36.967 1.00 48.28 98 SER A CA 1
ATOM 771 C C . SER A 1 98 ? -14.883 6.756 37.662 1.00 48.28 98 SER A C 1
ATOM 773 O O . SER A 1 98 ? -15.119 6.267 38.762 1.00 48.28 98 SER A O 1
ATOM 775 N N . ALA A 1 99 ? -15.783 7.521 37.023 1.00 45.53 99 ALA A N 1
ATOM 776 C CA . ALA A 1 99 ? -17.106 7.873 37.544 1.00 45.53 99 ALA A CA 1
ATOM 777 C C . ALA A 1 99 ? -18.291 7.096 36.922 1.00 45.53 99 ALA A C 1
ATOM 779 O O . ALA A 1 99 ? -19.436 7.369 37.275 1.00 45.53 99 ALA A O 1
ATOM 780 N N . GLY A 1 100 ? -18.071 6.125 36.026 1.00 45.19 100 GLY A N 1
ATOM 781 C CA . GLY A 1 100 ? -19.186 5.389 35.416 1.00 45.19 100 GLY A CA 1
ATOM 782 C C . GLY A 1 100 ? -18.745 4.335 34.411 1.00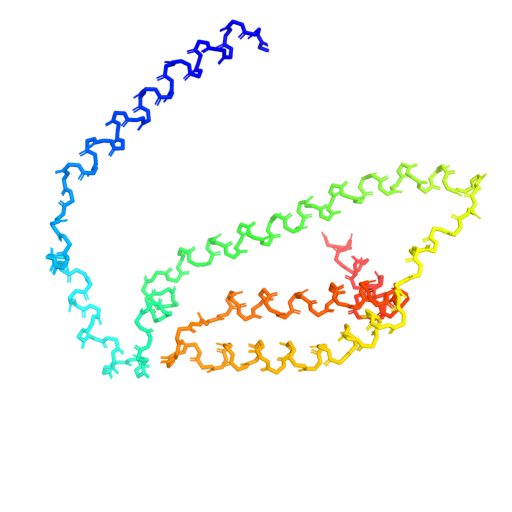 45.19 100 GLY A C 1
ATOM 783 O O . GLY A 1 100 ? -18.674 4.596 33.213 1.00 45.19 100 GLY A O 1
ATOM 784 N N . ILE A 1 101 ? -18.459 3.127 34.897 1.00 44.28 101 ILE A N 1
ATOM 785 C CA . ILE A 1 101 ? -18.158 1.973 34.045 1.00 44.28 101 ILE A CA 1
ATOM 786 C C . ILE A 1 101 ? -19.486 1.364 33.585 1.00 44.28 101 ILE A C 1
ATOM 788 O O . ILE A 1 101 ? -19.988 0.416 34.182 1.00 44.28 101 ILE A O 1
ATOM 792 N N . GLU A 1 102 ? -20.045 1.887 32.497 1.00 42.12 102 GLU A N 1
ATOM 793 C CA . GLU A 1 102 ? -20.838 1.048 31.601 1.00 42.12 102 GLU A CA 1
ATOM 794 C C . GLU A 1 102 ? -19.919 0.548 30.497 1.00 42.12 102 GLU A C 1
ATOM 796 O O . GLU A 1 102 ? -19.630 1.231 29.516 1.00 42.12 102 GLU A O 1
ATOM 801 N N . ASP A 1 103 ? -19.436 -0.668 30.733 1.00 45.34 103 ASP A N 1
ATOM 802 C CA . ASP A 1 103 ? -18.815 -1.584 29.792 1.00 45.34 103 ASP A CA 1
ATOM 803 C C . ASP A 1 103 ? -19.464 -1.415 28.406 1.00 45.34 103 ASP A C 1
ATOM 805 O O . ASP A 1 103 ? -20.547 -1.946 28.137 1.00 45.34 103 ASP A O 1
ATOM 809 N N . HIS A 1 104 ? -18.837 -0.614 27.535 1.00 46.19 104 HIS A N 1
ATOM 810 C CA . HIS A 1 104 ? -19.212 -0.475 26.130 1.00 46.19 104 HIS A CA 1
ATOM 811 C C . HIS A 1 104 ? -18.863 -1.794 25.438 1.00 46.19 104 HIS A C 1
ATOM 813 O O . HIS A 1 104 ? -17.905 -1.909 24.674 1.00 46.19 104 HIS A O 1
ATOM 819 N N . ARG A 1 105 ? -19.645 -2.828 25.757 1.00 50.44 105 ARG A N 1
ATOM 820 C CA . ARG A 1 105 ? -19.704 -4.088 25.041 1.00 50.44 105 ARG A CA 1
ATOM 821 C C . ARG A 1 105 ? -20.068 -3.707 23.620 1.00 50.44 105 ARG A C 1
ATOM 823 O O . ARG A 1 105 ? -21.215 -3.353 23.361 1.00 50.44 105 ARG A O 1
ATOM 830 N N . PHE A 1 106 ? -19.071 -3.711 22.735 1.00 53.66 106 PHE A N 1
ATOM 831 C CA . PHE A 1 106 ? -19.260 -3.578 21.297 1.00 53.66 106 PHE A CA 1
ATOM 832 C C . PHE A 1 106 ? -20.490 -4.411 20.931 1.00 53.66 106 PHE A C 1
ATOM 834 O O . PHE A 1 106 ? -20.494 -5.623 21.176 1.00 53.66 106 PHE A O 1
ATOM 841 N N . ALA A 1 107 ? -21.562 -3.733 20.509 1.00 51.62 107 ALA A N 1
ATOM 842 C CA . ALA A 1 107 ? -22.878 -4.331 20.348 1.00 51.62 107 ALA A CA 1
ATOM 843 C C . ALA A 1 107 ? -22.729 -5.620 19.533 1.00 51.62 107 ALA A C 1
ATOM 845 O O . ALA A 1 107 ? -22.125 -5.609 18.461 1.00 51.62 107 ALA A O 1
ATOM 846 N N . GLY A 1 108 ? -23.163 -6.735 20.126 1.00 58.72 108 GLY A N 1
ATOM 847 C CA . GLY A 1 108 ? -22.740 -8.078 19.743 1.00 58.72 108 GLY A CA 1
ATOM 848 C C . GLY A 1 108 ? -22.806 -8.307 18.238 1.00 58.72 108 GLY A C 1
ATOM 849 O O . GLY A 1 108 ? -23.883 -8.269 17.646 1.00 58.72 108 GLY A O 1
ATOM 850 N N . ALA A 1 109 ? -21.646 -8.568 17.630 1.00 68.19 109 ALA A N 1
ATOM 851 C CA . ALA A 1 109 ? -21.573 -9.054 16.262 1.00 68.19 109 ALA A CA 1
ATOM 852 C C . ALA A 1 109 ? -22.541 -10.234 16.103 1.00 68.19 109 ALA A C 1
ATOM 854 O O . ALA A 1 109 ? -22.559 -11.133 16.952 1.00 68.19 109 ALA A O 1
ATOM 855 N N . SER A 1 110 ? -23.346 -10.232 15.035 1.00 83.19 110 SER A N 1
ATOM 856 C CA . SER A 1 110 ? -24.249 -11.353 14.764 1.00 83.19 110 SER A CA 1
ATOM 857 C C . SER A 1 110 ? -23.452 -12.660 14.746 1.00 83.19 110 SER A C 1
ATOM 859 O O . SER A 1 110 ? -22.283 -12.677 14.348 1.00 83.19 110 SER A O 1
ATOM 861 N N . SER A 1 111 ? -24.059 -13.774 15.164 1.00 83.00 111 SER A N 1
ATOM 862 C CA . SER A 1 111 ? -23.366 -15.071 15.181 1.00 83.00 111 SER A CA 1
ATOM 863 C C . SER A 1 111 ? -22.764 -15.410 13.813 1.00 83.00 111 SER A C 1
ATOM 865 O O . SER A 1 111 ? -21.651 -15.926 13.742 1.00 83.00 111 SER A O 1
ATOM 867 N N . ALA A 1 112 ? -23.455 -15.031 12.733 1.00 88.06 112 ALA A N 1
ATOM 868 C CA . ALA A 1 112 ? -22.965 -15.161 11.366 1.00 88.06 112 ALA A CA 1
ATOM 869 C C . ALA A 1 112 ? -21.705 -14.317 11.108 1.00 88.06 112 ALA A C 1
ATOM 871 O O . ALA A 1 112 ? -20.704 -14.858 10.643 1.00 88.06 112 ALA A O 1
ATOM 872 N N . LEU A 1 113 ? -21.715 -13.025 11.461 1.00 86.12 113 LEU A N 1
ATOM 873 C CA . LEU A 1 113 ? -20.555 -12.143 11.298 1.00 86.12 113 LEU A CA 1
ATOM 874 C C . LEU A 1 113 ? -19.360 -12.637 12.118 1.00 86.12 113 LEU A C 1
ATOM 876 O O . LEU A 1 113 ? -18.234 -12.649 11.634 1.00 86.12 113 LEU A O 1
ATOM 880 N N . ARG A 1 114 ? -19.599 -13.098 13.347 1.00 85.19 114 ARG A N 1
ATOM 881 C CA . ARG A 1 114 ? -18.546 -13.630 14.214 1.00 85.19 114 ARG A CA 1
ATOM 882 C C . ARG A 1 114 ? -17.879 -14.866 13.615 1.00 85.19 114 ARG A C 1
ATOM 884 O O . ARG A 1 114 ? -16.653 -14.949 13.622 1.00 85.19 114 ARG A O 1
ATOM 891 N N . VAL A 1 115 ? -18.671 -15.818 13.124 1.00 88.06 115 VAL A N 1
ATOM 892 C CA . VAL A 1 115 ? -18.144 -17.029 12.480 1.00 88.06 115 VAL A CA 1
ATOM 893 C C . VAL A 1 115 ? -17.394 -16.662 11.204 1.00 88.06 115 VAL A C 1
ATOM 895 O O . VAL A 1 115 ? -16.254 -17.090 11.043 1.00 88.06 115 VAL A O 1
ATOM 898 N N . ALA A 1 116 ? -17.975 -15.813 10.351 1.00 90.12 116 ALA A N 1
ATOM 899 C CA . ALA A 1 116 ? -17.333 -15.355 9.123 1.00 90.12 116 ALA A CA 1
ATOM 900 C C . ALA A 1 116 ? -15.979 -14.688 9.408 1.00 90.12 116 ALA A C 1
ATOM 902 O O . ALA A 1 116 ? -14.963 -15.114 8.867 1.00 90.12 116 ALA A O 1
ATOM 903 N N . SER A 1 117 ? -15.927 -13.716 10.322 1.00 88.56 117 SER A N 1
ATOM 904 C CA . SER A 1 117 ? -14.686 -13.023 10.680 1.00 88.56 117 SER A CA 1
ATOM 905 C C . SER A 1 117 ? -13.616 -13.969 11.228 1.00 88.56 117 SER A C 1
ATOM 907 O O . SER A 1 117 ? -12.452 -13.839 10.865 1.00 88.56 117 SER A O 1
ATOM 909 N N . LEU A 1 118 ? -13.983 -14.948 12.064 1.00 86.81 118 LEU A N 1
ATOM 910 C CA . LEU A 1 118 ? -13.024 -15.918 12.610 1.00 86.81 118 LEU A CA 1
ATOM 911 C C . LEU A 1 118 ? -12.474 -16.872 11.545 1.00 86.81 118 LEU A C 1
ATOM 913 O O . LEU A 1 118 ? -11.284 -17.176 11.567 1.00 86.81 118 LEU A O 1
ATOM 917 N N . VAL A 1 119 ? -13.320 -17.319 10.615 1.00 91.12 119 VAL A N 1
ATOM 918 C CA . VAL A 1 119 ? -12.908 -18.163 9.483 1.00 91.12 119 VAL A CA 1
ATOM 919 C C . VAL A 1 119 ? -12.022 -17.385 8.509 1.00 91.12 119 VAL A C 1
ATOM 921 O O . VAL A 1 119 ? -11.085 -17.947 7.950 1.00 91.12 119 VAL A O 1
ATOM 924 N N . MET A 1 120 ? -12.269 -16.086 8.342 1.00 92.06 120 MET A N 1
ATOM 925 C CA . MET A 1 120 ? -11.486 -15.246 7.439 1.00 92.06 120 MET A CA 1
ATOM 926 C C . MET A 1 120 ? -10.068 -14.964 7.939 1.00 92.06 120 MET A C 1
ATOM 928 O O . MET A 1 120 ? -9.190 -14.758 7.112 1.00 92.06 120 MET A O 1
ATOM 932 N N . ILE A 1 121 ? -9.794 -14.989 9.247 1.00 91.50 121 ILE A N 1
ATOM 933 C CA . ILE A 1 121 ? -8.447 -14.712 9.787 1.00 91.50 121 ILE A CA 1
ATOM 934 C C . ILE A 1 121 ? -7.350 -15.591 9.154 1.00 91.50 121 ILE A C 1
ATOM 936 O O . ILE A 1 121 ? -6.402 -15.024 8.608 1.00 91.50 121 ILE A O 1
ATOM 940 N N . PRO A 1 122 ? -7.424 -16.938 9.181 1.00 93.75 122 PRO A N 1
ATOM 941 C CA . PRO A 1 122 ? -6.391 -17.770 8.562 1.00 93.75 122 PRO A CA 1
ATOM 942 C C . PRO A 1 122 ? -6.303 -17.569 7.045 1.00 93.75 122 PRO A C 1
ATOM 944 O O . PRO A 1 122 ? -5.205 -17.617 6.496 1.00 93.75 122 PRO A O 1
ATOM 947 N N . VAL A 1 123 ? -7.427 -17.288 6.375 1.00 95.44 123 VAL A N 1
ATOM 948 C CA . VAL A 1 123 ? -7.456 -16.992 4.933 1.00 95.44 123 VAL A CA 1
ATOM 949 C C . VAL A 1 123 ? -6.710 -15.692 4.631 1.00 95.44 123 VAL A C 1
ATOM 951 O O . VAL A 1 123 ? -5.882 -15.664 3.727 1.00 95.44 123 VAL A O 1
ATOM 954 N N . LEU A 1 124 ? -6.951 -14.634 5.409 1.00 95.69 124 LEU A N 1
ATOM 955 C CA . LEU A 1 124 ? -6.271 -13.344 5.276 1.00 95.69 124 LEU A CA 1
ATOM 956 C C . LEU A 1 124 ? -4.769 -13.476 5.533 1.00 95.69 124 LEU A C 1
ATOM 958 O O . LEU A 1 124 ? -3.980 -12.930 4.772 1.00 95.69 124 LEU A O 1
ATOM 962 N N . ILE A 1 125 ? -4.363 -14.234 6.555 1.00 95.19 125 ILE A N 1
ATOM 963 C CA . ILE A 1 125 ? -2.943 -14.469 6.853 1.00 95.19 125 ILE A CA 1
ATOM 964 C C . ILE A 1 125 ? -2.269 -15.244 5.716 1.00 95.19 125 ILE A C 1
ATOM 966 O O . ILE A 1 125 ? -1.190 -14.858 5.270 1.00 95.19 125 ILE A O 1
ATOM 970 N N . ALA A 1 126 ? -2.897 -16.318 5.228 1.00 96.81 126 ALA A N 1
ATOM 971 C CA . ALA A 1 126 ? -2.360 -17.106 4.122 1.00 96.81 126 ALA A CA 1
ATOM 972 C C . ALA A 1 126 ? -2.253 -16.274 2.836 1.00 96.81 126 ALA A C 1
ATOM 974 O O . ALA A 1 126 ? -1.229 -16.320 2.158 1.00 96.81 126 ALA A O 1
ATOM 975 N N . LEU A 1 127 ? -3.280 -15.473 2.531 1.00 96.88 127 LEU A N 1
ATOM 976 C CA . LEU A 1 127 ? -3.289 -14.575 1.380 1.00 96.88 127 LEU A CA 1
ATOM 977 C C . LEU A 1 127 ? -2.216 -13.489 1.500 1.00 96.88 127 LEU A C 1
ATOM 979 O O . LEU A 1 127 ? -1.489 -13.252 0.542 1.00 96.88 127 LEU A O 1
ATOM 983 N N . ALA A 1 128 ? -2.087 -12.857 2.668 1.00 97.56 128 ALA A N 1
ATOM 984 C CA . ALA A 1 128 ? -1.051 -11.864 2.921 1.00 97.56 128 ALA A CA 1
ATOM 985 C C . ALA A 1 128 ? 0.341 -12.458 2.688 1.00 97.56 128 ALA A C 1
ATOM 987 O O . ALA A 1 128 ? 1.133 -11.889 1.940 1.00 97.56 128 ALA A O 1
ATOM 988 N N . TRP A 1 129 ? 0.615 -13.637 3.255 1.00 97.56 129 TRP A N 1
ATOM 989 C CA . TRP A 1 129 ? 1.891 -14.312 3.041 1.00 97.56 129 TRP A CA 1
ATOM 990 C C . TRP A 1 129 ? 2.130 -14.673 1.580 1.00 97.56 129 TRP A C 1
ATOM 992 O O . TRP A 1 129 ? 3.229 -14.457 1.077 1.00 97.56 129 TRP A O 1
ATOM 1002 N N . TYR A 1 130 ? 1.111 -15.179 0.888 1.00 97.31 130 TYR A N 1
ATOM 1003 C CA . TYR A 1 130 ? 1.200 -15.471 -0.537 1.00 97.31 130 TYR A CA 1
ATOM 1004 C C . TYR A 1 130 ? 1.605 -14.228 -1.342 1.00 97.31 130 TYR A C 1
ATOM 1006 O O . TYR A 1 130 ? 2.578 -14.295 -2.090 1.00 97.31 130 TYR A O 1
ATOM 1014 N N . VAL A 1 131 ? 0.922 -13.095 -1.135 1.00 97.25 131 VAL A N 1
ATOM 1015 C CA . VAL A 1 131 ? 1.184 -11.826 -1.839 1.00 97.25 131 VAL A CA 1
ATOM 1016 C C . VAL A 1 131 ? 2.583 -11.279 -1.538 1.00 97.25 131 VAL A C 1
ATOM 1018 O O . VAL A 1 131 ? 3.243 -10.767 -2.440 1.00 97.25 131 VAL A O 1
ATOM 1021 N N . ILE A 1 132 ? 3.052 -11.403 -0.292 1.00 96.19 132 ILE A N 1
ATOM 1022 C CA . ILE A 1 132 ? 4.391 -10.946 0.112 1.00 96.19 132 ILE A CA 1
ATOM 1023 C C . ILE A 1 132 ? 5.469 -11.819 -0.535 1.00 96.19 132 ILE A C 1
ATOM 1025 O O . ILE A 1 132 ? 6.378 -11.302 -1.178 1.00 96.19 132 ILE A O 1
ATOM 1029 N N . LEU A 1 133 ? 5.363 -13.144 -0.393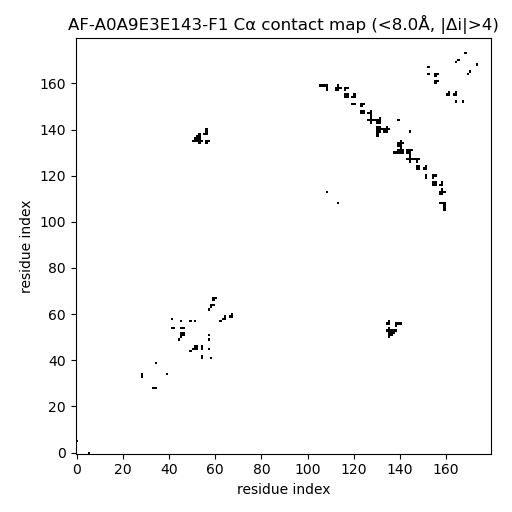 1.00 96.44 133 LEU A N 1
ATOM 1030 C CA . LEU A 1 133 ? 6.398 -14.080 -0.845 1.00 96.44 133 LEU A CA 1
ATOM 1031 C C . LEU A 1 133 ? 6.488 -14.174 -2.371 1.00 96.44 133 LEU A C 1
ATOM 1033 O O . LEU A 1 133 ? 7.562 -14.451 -2.897 1.00 96.44 133 LEU A O 1
ATOM 1037 N N . HIS A 1 134 ? 5.386 -13.929 -3.084 1.00 96.50 134 HIS A N 1
ATOM 1038 C CA . HIS A 1 134 ? 5.344 -13.968 -4.548 1.00 96.50 134 HIS A CA 1
ATOM 1039 C C . HIS A 1 134 ? 5.437 -12.579 -5.191 1.00 96.50 134 HIS A C 1
ATOM 1041 O O . HIS A 1 134 ? 5.236 -12.466 -6.399 1.00 96.50 134 HIS A O 1
ATOM 1047 N N . GLY A 1 135 ? 5.778 -11.530 -4.433 1.00 94.44 135 GLY A N 1
ATOM 1048 C CA . GLY A 1 135 ? 5.862 -10.158 -4.951 1.00 94.44 135 GLY A CA 1
ATOM 1049 C C . GLY A 1 135 ? 6.859 -9.979 -6.103 1.00 94.44 135 GLY A C 1
ATOM 1050 O O . GLY A 1 135 ? 6.664 -9.121 -6.947 1.00 94.44 135 GLY A O 1
ATOM 1051 N N . ALA A 1 136 ? 7.890 -10.825 -6.200 1.00 93.25 136 ALA A N 1
ATOM 1052 C CA . ALA A 1 136 ? 8.828 -10.800 -7.329 1.00 93.25 136 ALA A CA 1
ATOM 1053 C C . ALA A 1 136 ? 8.246 -11.391 -8.630 1.00 93.25 136 ALA A C 1
ATOM 1055 O O . ALA A 1 136 ? 8.791 -11.168 -9.712 1.00 93.25 136 ALA A O 1
ATOM 1056 N N . LEU A 1 137 ? 7.170 -12.179 -8.533 1.00 94.50 137 LEU A N 1
ATOM 1057 C CA . LEU A 1 137 ? 6.618 -12.958 -9.643 1.00 94.50 137 LEU A CA 1
ATOM 1058 C C . LEU A 1 137 ? 5.253 -12.445 -10.105 1.00 94.50 137 LEU A C 1
ATOM 1060 O O . LEU A 1 137 ? 4.973 -12.391 -11.302 1.00 94.50 137 LEU A O 1
ATOM 1064 N N . THR A 1 138 ? 4.395 -12.098 -9.150 1.00 95.06 138 THR A N 1
ATOM 1065 C CA . THR A 1 138 ? 2.997 -11.720 -9.371 1.00 95.06 138 THR A CA 1
ATOM 1066 C C . THR A 1 138 ? 2.740 -10.299 -8.883 1.00 95.06 138 THR A C 1
ATOM 1068 O O . THR A 1 138 ? 3.365 -9.912 -7.896 1.00 95.06 138 THR A O 1
ATOM 1071 N N . PRO A 1 139 ? 1.775 -9.562 -9.477 1.00 94.06 139 PRO A N 1
ATOM 1072 C CA . PRO A 1 139 ? 1.375 -8.251 -8.973 1.00 94.06 139 PRO A CA 1
ATOM 1073 C C . PRO A 1 139 ? 1.055 -8.325 -7.479 1.00 94.06 139 PRO A C 1
ATOM 1075 O O . PRO A 1 139 ? 0.207 -9.120 -7.063 1.00 94.06 139 PRO A O 1
ATOM 107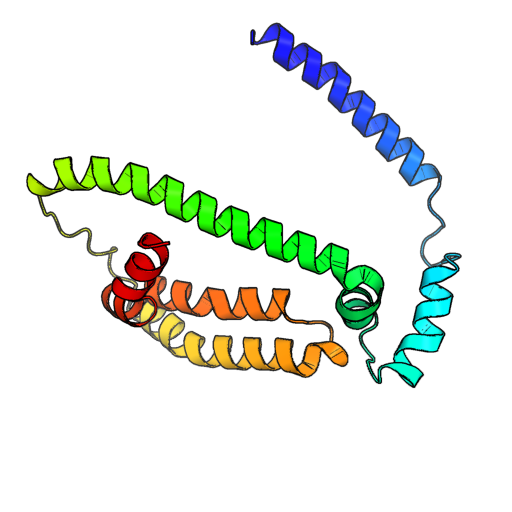8 N N . GLY A 1 140 ? 1.770 -7.544 -6.673 1.00 93.56 140 GLY A N 1
ATOM 1079 C CA . GLY A 1 140 ? 1.806 -7.802 -5.242 1.00 93.56 140 GLY A CA 1
ATOM 1080 C C . GLY A 1 140 ? 2.795 -6.931 -4.481 1.00 93.56 140 GLY A C 1
ATOM 1081 O O . GLY A 1 1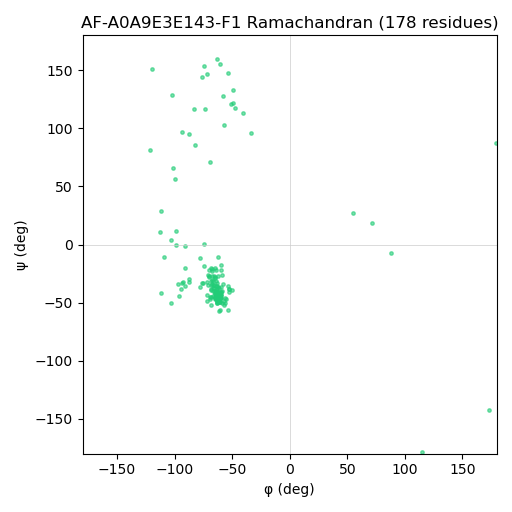40 ? 2.975 -5.746 -4.761 1.00 93.56 140 GLY A O 1
ATOM 1082 N N . GLY A 1 141 ? 3.429 -7.557 -3.488 1.00 92.94 141 GLY A N 1
ATOM 1083 C CA . GLY A 1 141 ? 4.517 -6.977 -2.709 1.00 92.94 141 GLY A CA 1
ATOM 1084 C C . GLY A 1 141 ? 4.185 -6.768 -1.232 1.00 92.94 141 GLY A C 1
ATOM 1085 O O . GLY A 1 141 ? 3.094 -7.085 -0.743 1.00 92.94 141 GLY A O 1
ATOM 1086 N N . GLY A 1 142 ? 5.163 -6.216 -0.511 1.00 92.44 142 GLY A N 1
ATOM 1087 C CA . GLY A 1 142 ? 5.113 -6.041 0.942 1.00 92.44 142 GLY A CA 1
ATOM 1088 C C . GLY A 1 142 ? 3.952 -5.167 1.417 1.00 92.44 142 GLY A C 1
ATOM 1089 O O . GLY A 1 142 ? 3.218 -5.561 2.320 1.00 92.44 142 GLY A O 1
ATOM 1090 N N . PHE A 1 143 ? 3.729 -4.018 0.774 1.00 92.94 143 PHE A N 1
ATOM 1091 C CA . PHE A 1 143 ? 2.697 -3.061 1.187 1.00 92.94 143 PHE A CA 1
ATOM 1092 C C . PHE A 1 143 ? 1.276 -3.634 1.080 1.00 92.94 143 PHE A C 1
ATOM 1094 O O . PHE A 1 143 ? 0.503 -3.602 2.038 1.00 92.94 143 PHE A O 1
ATOM 1101 N N . GLN A 1 144 ? 0.932 -4.210 -0.073 1.00 95.19 144 GLN A N 1
ATOM 1102 C CA . GLN A 1 144 ? -0.396 -4.777 -0.321 1.00 95.19 144 GLN A CA 1
ATOM 1103 C C . GLN A 1 144 ? -0.667 -5.976 0.593 1.00 95.19 144 GLN A C 1
ATOM 1105 O O . GLN A 1 144 ? -1.724 -6.051 1.221 1.00 95.19 144 GLN A O 1
ATOM 1110 N N . GLY A 1 145 ? 0.310 -6.880 0.729 1.00 96.00 145 GLY A N 1
ATOM 1111 C CA . GLY A 1 145 ? 0.218 -7.993 1.669 1.00 96.00 145 GLY A CA 1
ATOM 1112 C C . GLY A 1 145 ? 0.123 -7.530 3.125 1.00 96.00 145 GLY A C 1
ATOM 1113 O O . GLY A 1 145 ? -0.653 -8.092 3.895 1.00 96.00 145 GLY A O 1
ATOM 1114 N N . GLY A 1 146 ? 0.820 -6.450 3.488 1.00 94.44 146 GLY A N 1
ATOM 1115 C CA . GLY A 1 146 ? 0.726 -5.801 4.795 1.00 94.44 146 GLY A CA 1
ATOM 1116 C C . GLY A 1 146 ? -0.674 -5.265 5.102 1.00 94.44 146 GLY A C 1
ATOM 1117 O O . GLY A 1 146 ? -1.184 -5.496 6.197 1.00 94.44 146 GLY A O 1
ATOM 1118 N N . ILE A 1 147 ? -1.347 -4.632 4.131 1.00 94.81 147 ILE A N 1
ATOM 1119 C CA . ILE A 1 147 ? -2.748 -4.191 4.277 1.00 94.81 147 ILE A CA 1
ATOM 1120 C C . ILE A 1 147 ? -3.675 -5.388 4.519 1.00 94.81 147 ILE A C 1
ATOM 1122 O O . ILE A 1 147 ? -4.524 -5.345 5.412 1.00 94.81 147 ILE A O 1
ATOM 1126 N N . VAL A 1 148 ? -3.508 -6.473 3.755 1.00 96.25 148 VAL A N 1
ATOM 1127 C CA . VAL A 1 148 ? -4.300 -7.701 3.942 1.00 96.25 148 VAL A CA 1
ATOM 1128 C C . VAL A 1 148 ? -4.053 -8.297 5.330 1.00 96.25 148 VAL A C 1
ATOM 1130 O O . VAL A 1 148 ? -5.002 -8.691 6.008 1.00 96.25 148 VAL A O 1
ATOM 1133 N N . LEU A 1 149 ? -2.803 -8.307 5.797 1.00 94.44 149 LEU A N 1
ATOM 1134 C CA . LEU A 1 149 ? -2.451 -8.798 7.128 1.00 94.44 149 LEU A CA 1
ATOM 1135 C C . LEU A 1 149 ? -3.067 -7.929 8.238 1.00 94.44 149 LEU A C 1
ATOM 1137 O O . LEU A 1 149 ? -3.608 -8.457 9.213 1.00 94.44 149 LEU A O 1
ATOM 1141 N N . ALA A 1 150 ? -3.062 -6.604 8.063 1.00 91.31 150 ALA A N 1
ATOM 1142 C CA . ALA A 1 150 ? -3.672 -5.645 8.984 1.00 91.31 150 ALA A CA 1
ATOM 1143 C C . ALA A 1 150 ? -5.205 -5.789 9.085 1.00 91.31 150 ALA A C 1
ATOM 1145 O O . ALA A 1 150 ? -5.796 -5.426 10.106 1.00 91.31 150 ALA A O 1
ATOM 1146 N N . ALA A 1 151 ? -5.862 -6.387 8.084 1.00 91.31 151 ALA A N 1
ATOM 1147 C CA . ALA A 1 151 ? -7.285 -6.716 8.157 1.00 91.31 151 ALA A CA 1
ATOM 1148 C C . ALA A 1 151 ? -7.595 -7.832 9.178 1.00 91.31 151 ALA A C 1
ATOM 1150 O O . ALA A 1 151 ? -8.728 -7.930 9.648 1.00 91.31 151 ALA A O 1
ATOM 1151 N N . GLY A 1 152 ? -6.613 -8.649 9.577 1.00 86.94 152 GLY A N 1
ATOM 1152 C CA . GLY A 1 152 ? -6.782 -9.702 10.586 1.00 86.94 152 GLY A CA 1
ATOM 1153 C C . GLY A 1 152 ? -7.203 -9.164 11.966 1.00 86.94 152 GLY A C 1
ATOM 1154 O O . GLY A 1 152 ? -8.261 -9.550 12.470 1.00 86.94 152 GLY A O 1
ATOM 1155 N N . PRO A 1 153 ? -6.438 -8.243 12.582 1.00 82.50 153 PRO A N 1
ATOM 1156 C CA . PRO A 1 153 ? -6.844 -7.540 13.802 1.00 82.50 153 PRO A CA 1
ATOM 1157 C C . PRO A 1 153 ? -8.221 -6.866 13.701 1.00 82.50 153 PRO A C 1
ATOM 1159 O O . PRO A 1 153 ? -9.013 -6.934 14.645 1.00 82.50 153 PRO A O 1
ATOM 1162 N N . LEU A 1 154 ? -8.551 -6.282 12.542 1.00 84.62 154 LEU A N 1
ATOM 1163 C CA . LEU A 1 154 ? -9.873 -5.706 12.292 1.00 84.62 154 LEU A CA 1
ATOM 1164 C C . LEU A 1 154 ? -10.970 -6.782 12.297 1.00 84.62 154 LEU A C 1
ATOM 1166 O O . LEU A 1 154 ? -12.017 -6.586 12.911 1.00 84.62 154 LEU A O 1
ATOM 1170 N N . ALA A 1 155 ? -10.727 -7.945 11.690 1.00 84.44 155 ALA A N 1
ATOM 1171 C CA . ALA A 1 155 ? -11.649 -9.078 11.736 1.00 84.44 155 ALA A CA 1
ATOM 1172 C C . ALA A 1 155 ? -11.867 -9.583 13.176 1.00 84.44 155 ALA A C 1
ATOM 1174 O O . ALA A 1 155 ? -12.994 -9.909 13.553 1.00 84.44 155 ALA A O 1
ATOM 1175 N N . ILE A 1 156 ? -10.829 -9.584 14.024 1.00 82.50 156 ILE A N 1
ATOM 1176 C CA . ILE A 1 156 ? -10.949 -9.921 15.457 1.00 82.50 156 ILE A CA 1
ATOM 1177 C C . ILE A 1 156 ? -11.848 -8.914 16.187 1.00 82.50 156 ILE A C 1
ATOM 1179 O O . ILE A 1 156 ? -12.695 -9.319 16.995 1.00 82.50 156 ILE A O 1
ATOM 1183 N N . LEU A 1 157 ? -11.691 -7.620 15.894 1.00 81.44 157 LEU A N 1
ATOM 1184 C CA . LEU A 1 157 ? -12.539 -6.564 16.445 1.00 81.44 157 LEU A CA 1
ATOM 1185 C C . LEU A 1 157 ? -13.999 -6.738 15.998 1.00 81.44 157 LEU A C 1
ATOM 1187 O O . LEU A 1 157 ? -14.894 -6.765 16.841 1.00 81.44 157 LEU A O 1
ATOM 1191 N N . LEU A 1 158 ? -14.231 -6.954 14.698 1.00 81.06 158 LEU A N 1
ATOM 1192 C CA . LEU A 1 158 ? -15.559 -7.200 14.121 1.00 81.06 158 LEU A CA 1
ATOM 1193 C C . LEU A 1 158 ? -16.217 -8.476 14.654 1.00 81.06 158 LEU A C 1
ATOM 1195 O O . LEU A 1 158 ? -17.438 -8.556 14.711 1.00 81.06 158 LEU A O 1
ATOM 1199 N N . ALA A 1 159 ? -15.435 -9.471 15.081 1.00 80.06 159 ALA A N 1
ATOM 1200 C CA . ALA A 1 159 ? -15.942 -10.672 15.742 1.00 80.06 159 ALA A CA 1
ATOM 1201 C C . ALA A 1 159 ? -16.387 -10.430 17.202 1.00 80.06 159 ALA A C 1
ATOM 1203 O O . ALA A 1 159 ? -16.778 -11.379 17.888 1.00 80.06 159 ALA A O 1
ATOM 1204 N N . GLY A 1 160 ? -16.286 -9.194 17.706 1.00 71.31 160 GLY A N 1
ATOM 1205 C CA . GLY A 1 160 ? -16.610 -8.830 19.086 1.00 71.31 160 GLY A CA 1
ATOM 1206 C C . GLY A 1 160 ? -15.602 -9.359 20.110 1.00 71.31 160 GLY A C 1
ATOM 1207 O O . GLY A 1 160 ? -15.915 -9.452 21.295 1.00 71.31 160 GLY A O 1
ATOM 1208 N N . ARG A 1 161 ? -14.387 -9.743 19.687 1.00 67.75 161 ARG A N 1
ATOM 1209 C CA . ARG A 1 161 ? -13.352 -10.307 20.571 1.00 67.75 161 ARG A CA 1
ATOM 1210 C C . ARG A 1 161 ? -12.306 -9.266 20.969 1.00 67.75 161 ARG A C 1
ATOM 1212 O O . ARG A 1 161 ? -11.109 -9.500 20.815 1.00 67.75 161 ARG A O 1
ATOM 1219 N N . TYR A 1 162 ? -12.742 -8.153 21.553 1.00 61.41 162 TYR A N 1
ATOM 1220 C CA . TYR A 1 162 ? -11.841 -7.092 22.027 1.00 61.41 162 TYR A CA 1
ATOM 1221 C C . TYR A 1 162 ? -10.736 -7.616 22.970 1.00 61.41 162 TYR A C 1
ATOM 1223 O O . TYR A 1 162 ? -9.561 -7.301 22.798 1.00 61.41 162 TYR A O 1
ATOM 1231 N N . PHE A 1 163 ? -11.066 -8.532 23.888 1.00 55.53 163 PHE A N 1
ATOM 1232 C CA . PHE A 1 163 ? -10.070 -9.175 24.759 1.00 55.53 163 PHE A CA 1
ATOM 1233 C C . PHE A 1 163 ? -9.058 -10.062 24.014 1.00 55.53 163 PHE A C 1
ATOM 1235 O O . PHE A 1 163 ? -7.936 -10.229 24.482 1.00 55.53 163 PHE A O 1
ATOM 1242 N N . ALA A 1 164 ? -9.426 -10.649 22.868 1.00 61.47 164 ALA A N 1
ATOM 1243 C CA . ALA A 1 164 ? -8.477 -11.402 22.047 1.00 61.47 164 ALA A CA 1
ATOM 1244 C C . ALA A 1 164 ? -7.556 -10.460 21.265 1.00 61.47 164 ALA A C 1
ATOM 1246 O O . ALA A 1 164 ? -6.379 -10.769 21.112 1.00 61.47 164 ALA A O 1
ATOM 1247 N N . LEU A 1 165 ? -8.056 -9.291 20.850 1.00 60.22 165 LEU A N 1
ATOM 1248 C CA . LEU A 1 165 ? -7.222 -8.236 20.278 1.00 60.22 165 LEU A CA 1
ATOM 1249 C C . LEU A 1 165 ? -6.178 -7.748 21.294 1.00 60.22 165 LEU A C 1
ATOM 1251 O O . LEU A 1 165 ? -5.005 -7.693 20.949 1.00 60.22 165 LEU A O 1
ATOM 1255 N N . LYS A 1 166 ? -6.563 -7.539 22.564 1.00 60.78 166 LYS A N 1
ATOM 1256 C CA . LYS A 1 166 ? -5.618 -7.242 23.662 1.00 60.78 166 LYS A CA 1
ATOM 1257 C C . LYS A 1 166 ? -4.564 -8.333 23.906 1.00 60.78 166 LYS A C 1
ATOM 1259 O O . LYS A 1 166 ? -3.578 -8.071 24.575 1.00 60.78 166 LYS A O 1
ATOM 1264 N N . ARG A 1 167 ? -4.748 -9.566 23.415 1.00 62.72 167 ARG A N 1
ATOM 1265 C CA . ARG A 1 167 ? -3.697 -10.604 23.460 1.00 62.72 167 ARG A CA 1
ATOM 1266 C C . ARG A 1 167 ? -2.771 -10.555 22.247 1.00 62.72 167 ARG A C 1
ATOM 1268 O O . ARG A 1 167 ? -1.607 -10.903 22.380 1.00 62.72 167 ARG A O 1
ATOM 1275 N N . VAL A 1 168 ? -3.293 -10.163 21.084 1.00 63.78 168 VAL A N 1
ATOM 1276 C CA . VAL A 1 168 ? -2.528 -10.041 19.831 1.00 63.78 168 VAL A CA 1
ATOM 1277 C C . VAL A 1 168 ? -1.687 -8.761 19.818 1.00 63.78 168 VAL A C 1
ATOM 1279 O O . VAL A 1 168 ? -0.559 -8.783 19.346 1.00 63.78 168 VAL A O 1
ATOM 1282 N N . ALA A 1 169 ? -2.208 -7.673 20.385 1.00 62.22 169 ALA A N 1
ATOM 1283 C CA . ALA A 1 169 ? -1.501 -6.421 20.629 1.00 62.22 169 ALA A CA 1
ATOM 1284 C C . ALA A 1 169 ? -1.543 -6.122 22.139 1.00 62.22 169 ALA A C 1
ATOM 1286 O O . ALA A 1 169 ? -2.444 -5.415 22.602 1.00 62.22 169 ALA A O 1
ATOM 1287 N N . PRO A 1 170 ? -0.654 -6.744 22.930 1.00 62.91 170 PRO A N 1
ATOM 1288 C CA . PRO A 1 170 ? -0.706 -6.636 24.377 1.00 62.91 170 PRO A CA 1
ATOM 1289 C C . PRO A 1 170 ? -0.272 -5.258 24.871 1.00 62.91 170 PRO A C 1
ATOM 1291 O O . PRO A 1 170 ? 0.597 -4.616 24.286 1.00 62.91 170 PRO A O 1
ATOM 1294 N N . GLU A 1 171 ? -0.877 -4.814 25.974 1.00 61.06 171 GLU A N 1
ATOM 1295 C CA . GLU A 1 171 ? -0.639 -3.484 26.552 1.00 61.06 171 GLU A CA 1
ATOM 1296 C C . GLU A 1 171 ? 0.836 -3.262 26.895 1.00 61.06 171 GLU A C 1
ATOM 1298 O O . GLU A 1 171 ? 1.336 -2.182 26.636 1.00 61.06 171 GLU A O 1
ATOM 1303 N N . TRP A 1 172 ? 1.576 -4.295 27.309 1.00 60.12 172 TRP A N 1
ATOM 1304 C CA . TRP A 1 172 ? 3.019 -4.182 27.554 1.00 60.12 172 TRP A CA 1
ATOM 1305 C C . TRP A 1 172 ? 3.838 -3.873 26.292 1.00 60.12 172 TRP A C 1
ATOM 1307 O O . TRP A 1 172 ? 4.899 -3.273 26.396 1.00 60.12 172 TRP A O 1
ATOM 1317 N N . ALA A 1 173 ? 3.388 -4.278 25.099 1.00 59.41 173 ALA A N 1
ATOM 1318 C CA . ALA A 1 173 ? 4.078 -3.947 23.850 1.00 59.41 173 ALA A CA 1
ATOM 1319 C C . ALA A 1 173 ? 3.829 -2.481 23.459 1.00 59.41 173 ALA A C 1
ATOM 1321 O O . ALA A 1 173 ? 4.721 -1.821 22.931 1.00 59.41 173 ALA A O 1
ATOM 1322 N N . LEU A 1 174 ? 2.637 -1.964 23.780 1.00 60.56 174 LEU A N 1
ATOM 1323 C CA . LEU A 1 174 ? 2.319 -0.538 23.690 1.00 60.56 174 LEU A CA 1
ATOM 1324 C C . LEU A 1 174 ? 3.105 0.260 24.749 1.00 60.56 174 LEU A C 1
ATOM 1326 O O . LEU A 1 174 ? 3.751 1.240 24.404 1.00 60.56 174 LEU A O 1
ATOM 1330 N N . GLU A 1 175 ? 3.163 -0.213 25.994 1.00 59.78 175 GLU A N 1
ATOM 1331 C CA . GLU A 1 175 ? 3.904 0.423 27.094 1.00 59.78 175 GLU A CA 1
ATOM 1332 C C . GLU A 1 175 ? 5.428 0.371 26.900 1.00 59.78 175 GLU A C 1
ATOM 1334 O O . GLU A 1 175 ? 6.135 1.312 27.244 1.00 59.78 175 GLU A O 1
ATOM 1339 N N . ALA A 1 176 ? 5.964 -0.700 26.310 1.00 58.38 176 ALA A N 1
ATOM 1340 C CA . ALA A 1 176 ? 7.377 -0.769 25.949 1.00 58.38 176 ALA A CA 1
ATOM 1341 C C . ALA A 1 176 ? 7.716 0.282 24.882 1.00 58.38 176 ALA A C 1
ATOM 1343 O O . ALA A 1 176 ? 8.741 0.953 24.999 1.00 58.38 176 ALA A O 1
ATOM 1344 N N . SER A 1 177 ? 6.828 0.489 23.899 1.00 57.69 177 SER A N 1
ATOM 1345 C CA . SER A 1 177 ? 6.941 1.615 22.962 1.00 57.69 177 SER A CA 1
ATOM 1346 C C . SER A 1 177 ? 6.732 2.985 23.624 1.00 57.69 177 SER A C 1
ATOM 1348 O O . SER A 1 177 ? 7.244 3.971 23.114 1.00 57.69 177 SER A O 1
ATOM 1350 N N . ASP A 1 178 ? 6.044 3.049 24.773 1.00 51.06 178 ASP A N 1
ATOM 1351 C CA . ASP A 1 178 ? 5.867 4.270 25.575 1.00 51.06 178 ASP A CA 1
ATOM 1352 C C . ASP A 1 178 ? 7.107 4.642 26.418 1.00 51.06 178 ASP A C 1
ATOM 1354 O O . ASP A 1 178 ? 7.134 5.736 26.988 1.00 51.06 178 ASP A O 1
ATOM 1358 N N . SER A 1 179 ? 8.098 3.746 26.544 1.00 49.91 179 SER A N 1
ATOM 1359 C CA . SER A 1 179 ? 9.281 3.911 27.414 1.00 49.91 179 SER A CA 1
ATOM 1360 C C . SER A 1 179 ? 10.555 4.403 26.704 1.00 49.91 179 SER A C 1
ATOM 1362 O O . SER A 1 179 ? 11.580 4.593 27.363 1.00 49.91 179 SER A O 1
ATOM 1364 N N . ILE A 1 180 ? 10.481 4.630 25.386 1.00 44.47 180 ILE A N 1
ATOM 1365 C CA . ILE A 1 180 ? 11.533 5.197 24.520 1.00 44.47 180 ILE A CA 1
ATOM 1366 C C . ILE A 1 180 ? 11.066 6.565 24.019 1.00 44.47 180 ILE A C 1
ATOM 1368 O O . ILE A 1 180 ? 11.894 7.502 24.034 1.00 44.47 180 ILE A O 1
#

Nearest PDB structures (foldseek):
  7d3u-assembly1_A  TM=7.057E-01  e=1.155E-03  Dietzia sp. DQ12-45-1b
  6z16-assembly1_b  TM=8.569E-01  e=3.030E-02  Anoxybacillus flavithermus WK1
  8kg8-assembly1_A  TM=3.683E-01  e=9.086E+00  Saccharomyces cerevisiae S288C

pLDDT: mean 83.32, std 15.93, range [42.12, 97.56]

Solvent-accessible surface area (backbone atoms only — not comparable to full-atom values): 10017 Å² total; per-residue (Å²): 135,55,74,65,58,55,50,50,49,47,67,50,49,50,58,50,51,49,50,53,50,54,56,52,61,71,71,54,67,61,93,92,55,84,81,56,66,65,62,61,48,47,73,64,46,40,45,81,74,66,73,25,72,20,59,68,45,46,40,39,64,70,77,36,31,68,60,49,51,50,51,51,49,52,50,51,52,48,53,52,50,50,52,55,53,51,50,58,53,46,61,59,47,55,72,56,44,80,77,60,85,73,79,80,66,66,76,74,43,50,72,66,50,25,52,50,29,59,62,43,35,63,52,33,47,53,50,15,50,49,30,36,76,37,11,44,64,40,96,58,16,63,68,61,15,47,55,41,41,58,45,35,64,50,27,37,48,57,35,52,33,56,73,57,43,46,65,77,60,34,65,66,64,54,49,56,64,71,74,114

Sequence (180 aa):
MSRRVRLSLFALAGPGLLAVLVLGFRGLPAFGDYHGIYGLLLNKIELPERHATDIVTALNFDIRAFDTLGEEFILFASVVGVAVLLRHLRHEDERQRSAGIEDHRFAGASSALRVASLVMIPVLIALAWYVILHGALTPGGGFQGGIVLAAGPLAILLAGRYFALKRVAPEWALEASDSI

Mean predicted aligned error: 10.04 Å

Foldseek 3Di: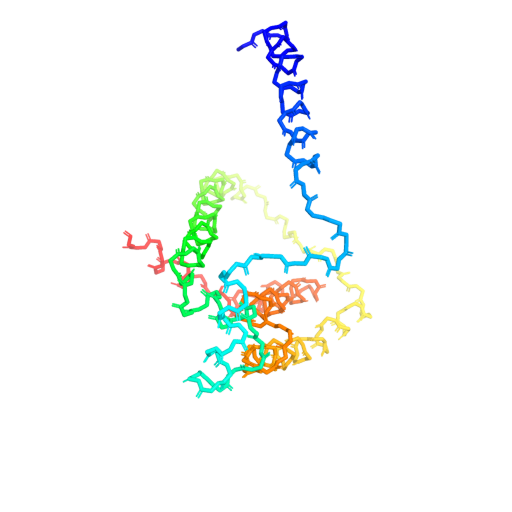
DDPVVVVVCCVVVVVVVVVVVVVVVVPDDDVPDDDDPVVVVLVVCCCVPVVFPQSVQSCCVPVVVVVVVVVVVVVVVVVVVVLVVVVVVVVVVVVVCVPDDPPPQVPAQPPVLLVVLVVCLVVLLVVLVVQDVCVRYDVHHNPRSVVSNVVNLVSCVSSSNVVVSCVVVPVVVVVVVVVD